Protein AF-L7VIZ3-F1 (afdb_monomer)

pLDDT: mean 78.79, std 15.64, range [33.47, 96.12]

Nearest PDB structures (foldseek):
  7prr-assembly1_B  TM=4.533E-01  e=1.073E-01  Pseudomonas aeruginosa PAO1
  5wbf-assembly3_C  TM=3.667E-01  e=6.702E-02  Helicobacter pylori 26695
  6d8v-assembly1_A  TM=4.215E-01  e=2.919E-01  Sinorhizobium meliloti 1021
  6fu4-assembly2_B  TM=4.850E-01  e=1.005E+00  Pseudomonas aeruginosa PAO1
  3b33-assembly1_A-2  TM=4.569E-01  e=1.271E+00  Vibrio parahaemolyticus RIMD 2210633

Radius of gyration: 35.7 Å; Cα contacts (8 Å, |Δi|>4): 243; chains: 1; bounding box: 99×31×96 Å

Organism: Thermoclostridium stercorarium (strain ATCC 35414 / DSM 8532 / NCIMB 11754) (NCBI:txid1121335)

Mean predicted aligned error: 11.8 Å

Structure (mmCIF, N/CA/C/O backbone):
data_AF-L7VIZ3-F1
#
_entry.id   AF-L7VIZ3-F1
#
loop_
_atom_site.group_PDB
_atom_site.id
_atom_site.type_symbol
_atom_site.label_atom_id
_atom_site.label_alt_id
_atom_site.label_comp_id
_atom_site.label_asym_id
_atom_site.label_entity_id
_atom_site.label_seq_id
_atom_site.pdbx_PDB_ins_code
_atom_site.Cartn_x
_atom_site.Cartn_y
_atom_site.Cartn_z
_atom_site.occupancy
_atom_site.B_iso_or_equiv
_atom_site.auth_seq_id
_atom_site.auth_comp_id
_atom_site.auth_asym_id
_atom_site.auth_atom_id
_atom_site.pdbx_PDB_model_num
ATOM 1 N N . MET A 1 1 ? -74.969 -7.188 67.842 1.00 45.16 1 MET A N 1
ATOM 2 C CA . MET A 1 1 ? -74.403 -7.573 66.525 1.00 45.16 1 MET A CA 1
ATOM 3 C C . MET A 1 1 ? -73.547 -6.487 65.836 1.00 45.16 1 MET A C 1
ATOM 5 O O . MET A 1 1 ? -72.989 -6.754 64.782 1.00 45.16 1 MET A O 1
ATOM 9 N N . TYR A 1 2 ? -73.381 -5.283 66.411 1.00 44.44 2 TYR A N 1
ATOM 10 C CA . TYR A 1 2 ? -72.721 -4.146 65.734 1.00 44.44 2 TYR A CA 1
ATOM 11 C C . TYR A 1 2 ? -71.203 -4.000 66.010 1.00 44.44 2 TYR A C 1
ATOM 13 O O . TYR A 1 2 ? -70.526 -3.222 65.346 1.00 44.44 2 TYR A O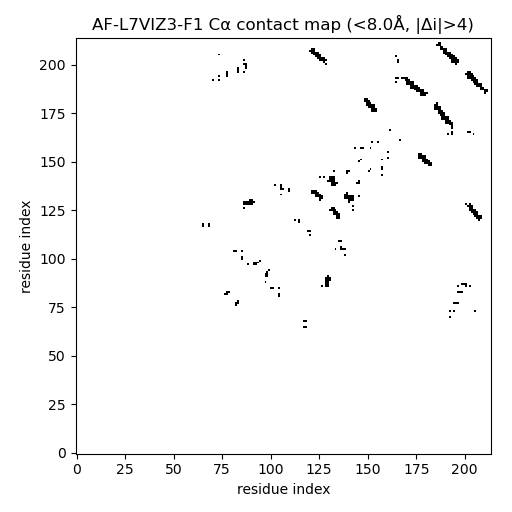 1
ATOM 21 N N . ASN A 1 3 ? -70.643 -4.751 66.970 1.00 46.56 3 ASN A N 1
ATOM 22 C CA . ASN A 1 3 ? -69.285 -4.507 67.489 1.00 46.56 3 ASN A CA 1
ATOM 23 C C . ASN A 1 3 ? -68.168 -5.377 66.876 1.00 46.56 3 ASN A C 1
ATOM 25 O O . ASN A 1 3 ? -67.006 -4.978 66.903 1.00 46.56 3 ASN A O 1
ATOM 29 N N . GLU A 1 4 ? -68.481 -6.524 66.266 1.00 49.22 4 GLU A N 1
ATOM 30 C CA . GLU A 1 4 ? -67.448 -7.391 65.667 1.00 49.22 4 GLU A CA 1
ATOM 31 C C . GLU A 1 4 ? -66.953 -6.890 64.305 1.00 49.22 4 GLU A C 1
ATOM 33 O O . GLU A 1 4 ? -65.752 -6.927 64.028 1.00 49.22 4 GLU A O 1
ATOM 38 N N . LYS A 1 5 ? -67.841 -6.309 63.483 1.00 46.62 5 LYS A N 1
ATOM 39 C CA . LYS A 1 5 ? -67.464 -5.764 62.165 1.00 46.62 5 LYS A CA 1
ATOM 40 C C . LYS A 1 5 ? -66.446 -4.614 62.262 1.00 46.62 5 LYS A C 1
ATOM 42 O O . LYS A 1 5 ? -65.604 -4.474 61.379 1.00 46.62 5 LYS A O 1
ATOM 47 N N . LYS A 1 6 ? -66.465 -3.825 63.347 1.00 49.66 6 LYS A N 1
ATOM 48 C CA . LYS A 1 6 ? -65.512 -2.720 63.584 1.00 49.66 6 LYS A CA 1
ATOM 49 C C . LYS A 1 6 ? -64.114 -3.211 63.994 1.00 49.66 6 LYS A C 1
ATOM 51 O O . LYS A 1 6 ? -63.120 -2.633 63.555 1.00 49.66 6 LYS A O 1
ATOM 56 N N . LYS A 1 7 ? -64.021 -4.295 64.778 1.00 48.31 7 LYS A N 1
ATOM 57 C CA . LYS A 1 7 ? -62.742 -4.887 65.223 1.00 48.31 7 LYS A CA 1
ATOM 58 C C . LYS A 1 7 ? -61.944 -5.505 64.069 1.00 48.31 7 LYS A C 1
ATOM 60 O O . LYS A 1 7 ? -60.734 -5.290 64.005 1.00 48.31 7 LYS A O 1
ATOM 65 N N . GLY A 1 8 ? -62.610 -6.192 63.135 1.00 52.28 8 GLY A N 1
ATOM 66 C CA . GLY A 1 8 ? -61.976 -6.767 61.936 1.00 52.28 8 GLY A CA 1
ATOM 67 C C . GLY A 1 8 ? -61.468 -5.720 60.932 1.00 52.28 8 GLY A C 1
ATOM 68 O O . GLY A 1 8 ? -60.468 -5.932 60.250 1.00 52.28 8 GLY A O 1
ATOM 69 N N . PHE A 1 9 ? -62.119 -4.554 60.860 1.00 52.81 9 PHE A N 1
ATOM 70 C CA . PHE A 1 9 ? -61.695 -3.458 59.981 1.00 52.81 9 PHE A CA 1
ATOM 71 C C . PHE A 1 9 ? -60.479 -2.697 60.543 1.00 52.81 9 PHE A C 1
ATOM 73 O O . PHE A 1 9 ? -59.567 -2.339 59.799 1.00 52.81 9 PHE A O 1
ATOM 80 N N . LEU A 1 10 ? -60.425 -2.499 61.867 1.00 56.97 10 LEU A N 1
ATOM 81 C CA . LEU A 1 10 ? -59.286 -1.873 62.554 1.00 56.97 10 LEU A CA 1
ATOM 82 C C . LEU A 1 10 ? -58.021 -2.744 62.504 1.00 56.97 10 LEU A C 1
ATOM 84 O O . LEU A 1 10 ? -56.942 -2.224 62.232 1.00 56.97 10 LEU A O 1
ATOM 88 N N . THR A 1 11 ? -58.146 -4.063 62.683 1.00 61.81 11 THR A N 1
ATOM 89 C CA . THR A 1 11 ? -57.015 -5.007 62.558 1.00 61.81 11 THR A CA 1
ATOM 90 C C . THR A 1 11 ? -56.479 -5.085 61.129 1.00 61.81 11 THR A C 1
ATOM 92 O O . THR A 1 11 ? -55.264 -5.029 60.945 1.00 61.81 11 THR A O 1
ATOM 95 N N . LYS A 1 12 ? -57.349 -5.090 60.106 1.00 68.75 12 LYS A N 1
ATOM 96 C CA . LYS A 1 12 ? -56.923 -4.976 58.696 1.00 68.75 12 LYS A CA 1
ATOM 97 C C . LYS A 1 12 ? -56.158 -3.680 58.414 1.00 68.75 12 LYS A C 1
ATOM 99 O O . LYS A 1 12 ? -55.156 -3.712 57.707 1.00 68.75 12 LYS A O 1
ATOM 104 N N . LYS A 1 13 ? -56.595 -2.552 58.984 1.00 74.06 13 LYS A N 1
ATOM 105 C CA . LYS A 1 13 ? -55.958 -1.238 58.789 1.00 74.06 13 LYS A CA 1
ATOM 106 C C . LYS A 1 13 ? -54.578 -1.151 59.453 1.00 74.06 13 LYS A C 1
ATOM 108 O O . LYS A 1 13 ? -53.660 -0.578 58.872 1.00 74.06 13 LYS A O 1
ATOM 113 N N . VAL A 1 14 ? -54.416 -1.738 60.642 1.00 76.94 14 VAL A N 1
ATOM 114 C CA . VAL A 1 14 ? -53.116 -1.817 61.335 1.00 76.94 14 VAL A CA 1
ATOM 115 C C . VAL A 1 14 ? -52.163 -2.765 60.602 1.00 76.94 14 VAL A C 1
ATOM 117 O O . VAL A 1 14 ? -51.020 -2.389 60.359 1.00 76.94 14 VAL A O 1
ATOM 120 N N . PHE A 1 15 ? -52.638 -3.935 60.162 1.00 79.88 15 PHE A N 1
ATOM 121 C CA . PHE A 1 15 ? -51.845 -4.875 59.361 1.00 79.88 15 PHE A CA 1
ATOM 122 C C . PHE A 1 15 ? -51.345 -4.243 58.053 1.00 79.88 15 PHE A C 1
ATOM 124 O O . PHE A 1 15 ? -50.155 -4.306 57.758 1.00 79.88 15 PHE A O 1
ATOM 131 N N . PHE A 1 16 ? -52.218 -3.548 57.314 1.00 82.44 16 PHE A N 1
ATOM 132 C CA . PHE A 1 16 ? -51.824 -2.830 56.097 1.00 82.44 16 PHE A CA 1
ATOM 133 C C . PHE A 1 16 ? -50.786 -1.733 56.358 1.00 82.44 16 PHE A C 1
ATOM 135 O O . PHE A 1 16 ? -49.912 -1.515 55.526 1.00 82.44 16 PHE A O 1
ATOM 142 N N . ARG A 1 17 ? -50.849 -1.055 57.512 1.00 82.44 17 ARG A N 1
ATOM 143 C CA . ARG A 1 17 ? -49.873 -0.022 57.887 1.00 82.44 17 ARG A C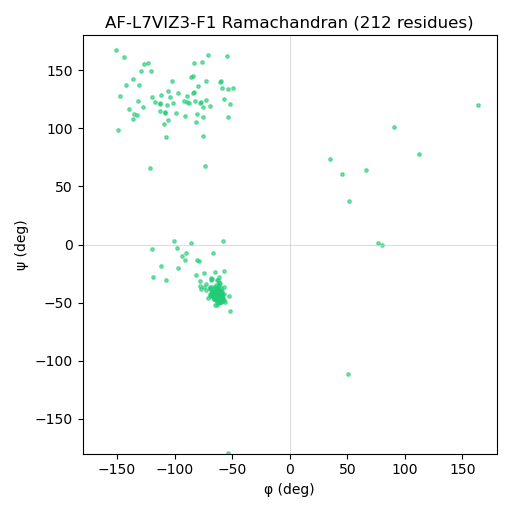A 1
ATOM 144 C C . ARG A 1 17 ? -48.482 -0.610 58.144 1.00 82.44 17 ARG A C 1
ATOM 146 O O . ARG A 1 17 ? -47.502 -0.032 57.684 1.00 82.44 17 ARG A O 1
ATOM 153 N N . PHE A 1 18 ? -48.400 -1.753 58.828 1.00 83.19 18 PHE A N 1
ATOM 154 C CA . PHE A 1 18 ? -47.131 -2.461 59.043 1.00 83.19 18 PHE A CA 1
ATOM 155 C C . PHE A 1 18 ? -46.582 -3.069 57.747 1.00 83.19 18 PHE A C 1
ATOM 157 O O . PHE A 1 18 ? -45.396 -2.922 57.459 1.00 83.19 18 PHE A O 1
ATOM 164 N N . LEU A 1 19 ? -47.444 -3.677 56.925 1.00 86.50 19 LEU A N 1
ATOM 165 C CA . LEU A 1 19 ? -47.066 -4.208 55.613 1.00 86.50 19 LEU A CA 1
ATOM 166 C C . LEU A 1 19 ? -46.494 -3.104 54.711 1.00 86.50 19 LEU A C 1
ATOM 168 O O . LEU A 1 19 ? -45.460 -3.291 54.080 1.00 86.50 19 LEU A O 1
ATOM 172 N N . PHE A 1 20 ? -47.130 -1.930 54.698 1.00 86.62 20 PHE A N 1
ATOM 173 C CA . PHE A 1 20 ? -46.686 -0.780 53.912 1.00 86.62 20 PHE A CA 1
ATOM 174 C C . PHE A 1 20 ? -45.293 -0.284 54.324 1.00 86.62 20 PHE A C 1
ATOM 176 O O . PHE A 1 20 ? -44.464 -0.003 53.463 1.00 86.62 20 PHE A O 1
ATOM 183 N N . GLN A 1 21 ? -45.000 -0.232 55.627 1.00 88.19 21 GLN A N 1
ATOM 184 C CA . GLN A 1 21 ? -43.664 0.122 56.121 1.00 88.19 21 GLN A CA 1
ATOM 185 C C . GLN A 1 21 ? -42.605 -0.900 55.692 1.00 88.19 21 GLN A C 1
ATOM 187 O O . GLN A 1 21 ? -41.516 -0.509 55.278 1.00 88.19 21 GLN A O 1
ATOM 192 N N . PHE A 1 22 ? -42.941 -2.191 55.729 1.00 88.06 22 PHE A N 1
ATOM 193 C CA . PHE A 1 22 ? -42.054 -3.262 55.274 1.00 88.06 22 PHE A CA 1
ATOM 194 C C . PHE A 1 22 ? -41.765 -3.171 53.770 1.00 88.06 22 PHE A C 1
ATOM 196 O O . PHE A 1 22 ? -40.617 -3.291 53.350 1.00 88.06 22 PHE A O 1
ATOM 203 N N . VAL A 1 23 ? -42.793 -2.895 52.962 1.00 89.69 23 VAL A N 1
ATOM 204 C CA . VAL A 1 23 ? -42.657 -2.702 51.511 1.00 89.69 23 VAL A CA 1
ATOM 205 C C . VAL A 1 23 ? -41.789 -1.484 51.198 1.00 89.69 23 VAL A C 1
ATOM 207 O O . VAL A 1 23 ? -40.900 -1.583 50.359 1.00 89.69 23 VAL A O 1
ATOM 210 N N . ILE A 1 24 ? -41.977 -0.357 51.893 1.00 89.00 24 ILE A N 1
ATOM 211 C CA . ILE A 1 24 ? -41.128 0.835 51.715 1.00 89.00 24 ILE A CA 1
ATOM 212 C C . ILE A 1 24 ? -39.669 0.528 52.052 1.00 89.00 24 ILE A C 1
ATOM 214 O O . ILE A 1 24 ? -38.771 0.904 51.297 1.00 89.00 24 ILE A O 1
ATOM 218 N N . PHE A 1 25 ? -39.430 -0.172 53.163 1.00 90.44 25 PHE A N 1
ATOM 219 C CA . PHE A 1 25 ? -38.080 -0.542 53.577 1.00 90.44 25 PHE A CA 1
ATOM 220 C C . PHE A 1 25 ? -37.393 -1.447 52.542 1.00 90.44 25 PHE A C 1
ATOM 222 O O . PHE A 1 25 ? -36.193 -1.327 52.316 1.00 90.44 25 PHE A O 1
ATOM 229 N N . LEU A 1 26 ? -38.166 -2.300 51.864 1.00 90.00 26 LEU A N 1
ATOM 230 C CA . LEU A 1 26 ? -37.680 -3.208 50.824 1.00 90.00 26 LEU A CA 1
ATOM 231 C C . LEU A 1 26 ? -37.525 -2.529 49.449 1.00 90.00 26 LEU A C 1
ATOM 233 O O . LEU A 1 26 ? -36.680 -2.939 48.659 1.00 90.00 26 LEU A O 1
ATOM 237 N N . LEU A 1 27 ? -38.280 -1.463 49.167 1.00 92.00 27 LEU A N 1
ATOM 238 C CA . LEU A 1 27 ? -38.176 -0.697 47.918 1.00 92.00 27 LEU A CA 1
ATOM 239 C C . LEU A 1 27 ? -36.911 0.163 47.844 1.00 92.00 27 LEU A C 1
ATOM 241 O O . LEU A 1 27 ? -36.354 0.320 46.760 1.00 92.00 27 LEU A O 1
ATOM 245 N N . LEU A 1 28 ? -36.435 0.698 48.971 1.00 90.62 28 LEU A N 1
ATOM 246 C CA . LEU A 1 28 ? -35.207 1.499 49.017 1.00 90.62 28 LEU A CA 1
ATOM 247 C C . LEU A 1 28 ? -33.998 0.797 48.368 1.00 90.62 28 LEU A C 1
ATOM 249 O O . LEU A 1 28 ? -33.446 1.353 47.415 1.00 90.62 28 LEU A O 1
ATOM 253 N N . PRO A 1 29 ? -33.591 -0.414 48.796 1.00 93.25 29 PRO A N 1
ATOM 254 C CA . PRO A 1 29 ? -32.454 -1.106 48.190 1.00 93.25 29 PRO A CA 1
ATOM 255 C C . PRO A 1 29 ? -32.688 -1.459 46.716 1.00 93.25 29 PRO A C 1
ATOM 257 O O . PRO A 1 29 ? -31.740 -1.435 45.936 1.00 93.25 29 PRO A O 1
ATOM 260 N N . VAL A 1 30 ? -33.936 -1.712 46.302 1.00 93.81 30 VAL A N 1
ATOM 261 C CA . VAL A 1 30 ? -34.279 -1.964 44.891 1.00 93.81 30 VAL A CA 1
ATOM 262 C C . VAL A 1 30 ? -34.054 -0.716 44.039 1.00 93.81 30 VAL A C 1
ATOM 264 O O . VAL A 1 30 ? -33.452 -0.805 42.972 1.00 93.81 30 VAL A O 1
ATOM 267 N N . ILE A 1 31 ? -34.481 0.458 44.514 1.00 94.25 31 ILE A N 1
ATOM 268 C CA . ILE A 1 31 ? -34.268 1.732 43.812 1.00 94.25 31 ILE A CA 1
ATOM 269 C C . ILE A 1 31 ? -32.769 2.038 43.708 1.00 94.25 31 ILE A C 1
ATOM 271 O O . ILE A 1 31 ? -32.303 2.460 42.648 1.00 94.25 31 ILE A O 1
ATOM 275 N N . PHE A 1 32 ? -32.001 1.795 44.773 1.00 94.62 32 PHE A N 1
ATOM 276 C CA . PHE A 1 32 ? -30.545 1.955 44.749 1.00 94.62 32 PHE A CA 1
ATOM 277 C C . PHE A 1 32 ? -29.876 1.007 43.748 1.00 94.62 32 PHE A C 1
ATOM 279 O O . PHE A 1 32 ? -29.086 1.461 42.921 1.00 94.62 32 PHE A O 1
ATOM 286 N N . ALA A 1 33 ? -30.224 -0.282 43.775 1.00 94.69 33 ALA A N 1
ATOM 287 C CA . ALA A 1 33 ? -29.692 -1.272 42.843 1.00 94.69 33 ALA A CA 1
ATOM 288 C C . ALA A 1 33 ? -30.043 -0.935 41.387 1.00 94.69 33 ALA A C 1
ATOM 290 O O . ALA A 1 33 ? -29.194 -1.061 40.507 1.00 94.69 33 ALA A O 1
ATOM 291 N N . LEU A 1 34 ? -31.262 -0.449 41.136 1.00 95.25 34 LEU A N 1
ATOM 292 C CA . LEU A 1 34 ? -31.695 -0.036 39.806 1.00 95.25 34 LEU A CA 1
ATOM 293 C C . LEU A 1 34 ? -30.890 1.166 39.295 1.00 95.25 34 LEU A C 1
ATOM 295 O O . LEU A 1 34 ? -30.417 1.141 38.163 1.00 95.25 34 LEU A O 1
ATOM 299 N N . ASN A 1 35 ? -30.692 2.196 40.122 1.00 96.12 35 ASN A N 1
ATOM 300 C CA . ASN A 1 35 ? -29.880 3.359 39.744 1.00 96.12 35 ASN A CA 1
ATOM 301 C C . ASN A 1 35 ? -28.422 2.978 39.480 1.00 96.12 35 ASN A C 1
ATOM 303 O O . ASN A 1 35 ? -27.833 3.438 38.499 1.00 96.12 35 ASN A O 1
ATOM 307 N N . LEU A 1 36 ? -27.857 2.115 40.328 1.00 95.75 36 LEU A N 1
ATOM 308 C CA . LEU A 1 36 ? -26.511 1.587 40.137 1.00 95.75 36 LEU A CA 1
ATOM 309 C C . LEU A 1 36 ? -26.418 0.844 38.801 1.00 95.75 36 LEU A C 1
ATOM 311 O O . LEU A 1 36 ? -25.543 1.148 37.999 1.00 95.75 36 LEU A O 1
ATOM 315 N N . PHE A 1 37 ? -27.362 -0.060 38.527 1.00 95.81 37 PHE A N 1
ATOM 316 C CA . PHE A 1 37 ? -27.405 -0.826 37.286 1.00 95.81 37 PHE A CA 1
ATOM 317 C C . PHE A 1 37 ? -27.499 0.075 36.050 1.0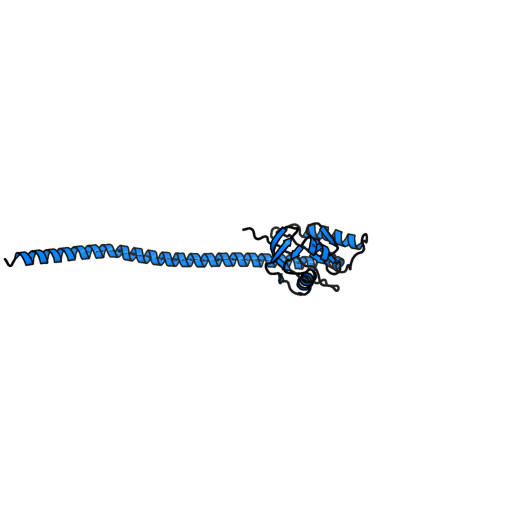0 95.81 37 PHE A C 1
ATOM 319 O O . PHE A 1 37 ? -26.723 -0.101 35.114 1.00 95.81 37 PHE A O 1
ATOM 326 N N . LEU A 1 38 ? -28.396 1.067 36.053 1.00 95.50 38 LEU A N 1
ATOM 327 C CA . LEU A 1 38 ? -28.548 2.009 34.938 1.00 95.50 38 LEU A CA 1
ATOM 328 C C . LEU A 1 38 ? -27.268 2.821 34.700 1.00 95.50 38 LEU A C 1
ATOM 330 O O . LEU A 1 38 ? -26.831 2.968 33.559 1.00 95.50 38 LEU A O 1
ATOM 334 N N . THR A 1 39 ? -26.634 3.292 35.775 1.00 95.44 39 THR A N 1
ATOM 335 C CA . THR A 1 39 ? -25.382 4.059 35.700 1.00 95.44 39 THR A CA 1
ATOM 336 C C . THR A 1 39 ? -24.241 3.188 35.178 1.00 95.44 39 THR A C 1
ATOM 338 O O . THR A 1 39 ? -23.525 3.585 34.260 1.00 95.44 39 THR A O 1
ATOM 341 N N . SER A 1 40 ? -24.096 1.971 35.705 1.00 95.19 40 SER A N 1
ATOM 342 C CA . SER A 1 40 ? -23.103 1.002 35.238 1.00 95.19 40 SER A CA 1
ATOM 343 C C . SER A 1 40 ? -23.322 0.623 33.775 1.00 95.19 40 SER A C 1
ATOM 345 O O . SER A 1 40 ? -22.356 0.570 33.020 1.00 95.19 40 SER A O 1
ATOM 347 N N . ALA A 1 41 ? -24.569 0.416 33.346 1.00 95.00 41 ALA A N 1
ATOM 348 C CA . ALA A 1 41 ? -24.893 0.119 31.953 1.00 95.00 41 ALA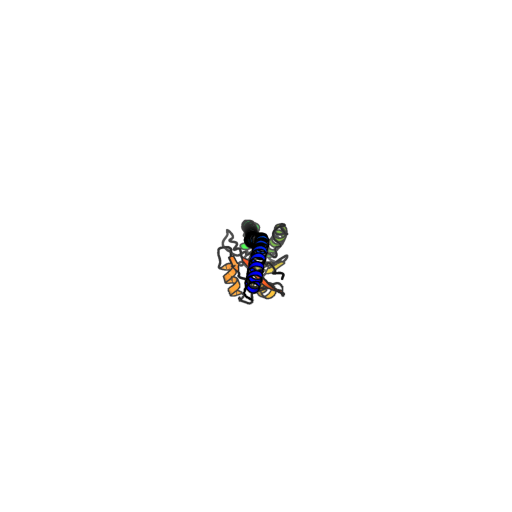 A CA 1
ATOM 349 C C . ALA A 1 41 ? -24.524 1.285 31.021 1.00 95.00 41 ALA A C 1
ATOM 351 O O . ALA A 1 41 ? -23.967 1.068 29.944 1.00 95.00 41 ALA A O 1
ATOM 352 N N . GLN A 1 42 ? -24.780 2.526 31.444 1.00 95.94 42 GLN A N 1
ATOM 353 C CA . GLN A 1 42 ? -24.411 3.715 30.678 1.00 95.94 42 GLN A CA 1
ATOM 354 C C . GLN A 1 42 ? -22.888 3.884 30.575 1.00 95.94 42 GLN A C 1
ATOM 356 O O . GLN A 1 42 ? -22.378 4.141 29.484 1.00 95.94 42 GLN A O 1
ATOM 361 N N . LEU A 1 43 ? -22.158 3.688 31.677 1.00 95.19 43 LEU A N 1
ATOM 362 C CA . LEU A 1 43 ? -20.693 3.737 31.690 1.00 95.19 43 LEU A CA 1
ATOM 363 C C . LEU A 1 43 ? -20.075 2.624 30.836 1.00 95.19 43 LEU A C 1
ATOM 365 O O . LEU A 1 43 ? -19.160 2.888 30.060 1.00 95.19 43 LEU A O 1
ATOM 369 N N . ALA A 1 44 ? -20.601 1.400 30.925 1.00 94.75 44 ALA A N 1
ATOM 370 C CA . ALA A 1 44 ? -20.148 0.278 30.107 1.00 94.75 44 ALA A CA 1
ATOM 371 C C . ALA A 1 44 ? -20.367 0.548 28.611 1.00 94.75 44 ALA A C 1
ATOM 373 O O . ALA A 1 44 ? -19.470 0.316 27.801 1.00 94.75 44 ALA A O 1
ATOM 374 N N . LYS A 1 45 ? -21.531 1.104 28.243 1.00 94.94 45 LYS A N 1
ATOM 375 C CA . LYS A 1 45 ? -21.814 1.515 26.863 1.00 94.94 45 LYS A CA 1
ATOM 376 C C . LYS A 1 45 ? -20.813 2.563 26.376 1.00 94.94 45 LYS A C 1
ATOM 378 O O . LYS A 1 45 ? -20.273 2.410 25.285 1.00 94.94 45 LYS A O 1
ATOM 383 N N . GLN A 1 46 ? -20.560 3.599 27.175 1.00 95.69 46 GLN A N 1
ATOM 384 C CA . GLN A 1 46 ? -19.611 4.650 26.812 1.00 95.69 46 GLN A CA 1
ATOM 385 C C . GLN A 1 46 ? -18.195 4.088 26.644 1.00 95.69 46 GLN A C 1
ATOM 387 O O . GLN A 1 46 ? -17.555 4.338 25.631 1.00 95.69 46 GLN A O 1
ATOM 392 N N . SER A 1 47 ? -17.750 3.243 27.576 1.00 94.69 47 SER A N 1
ATOM 393 C CA . SER A 1 47 ? -16.438 2.596 27.511 1.00 94.69 47 SER A CA 1
ATOM 394 C C . SER A 1 47 ? -16.278 1.710 26.271 1.00 94.69 47 SER A C 1
ATOM 396 O O . SER A 1 47 ? -15.221 1.727 25.645 1.00 94.69 47 SER A O 1
ATOM 398 N N . CYS A 1 48 ? -17.325 0.984 25.868 1.00 93.81 48 CYS A N 1
ATOM 399 C CA . CYS A 1 48 ? -17.310 0.183 24.644 1.00 93.81 48 CYS A CA 1
ATOM 400 C C . CYS A 1 48 ? -17.172 1.057 23.385 1.00 93.81 48 CYS A C 1
ATOM 402 O O . CYS A 1 48 ? -16.386 0.733 22.490 1.00 93.81 48 CYS A O 1
ATOM 404 N N . ILE A 1 49 ? -17.884 2.188 23.335 1.00 94.62 49 ILE A N 1
ATOM 405 C CA . ILE A 1 49 ? -17.775 3.163 22.240 1.00 94.62 49 ILE A CA 1
ATOM 406 C C . ILE A 1 49 ? -16.361 3.751 22.192 1.00 94.62 49 ILE A C 1
ATOM 408 O O . ILE A 1 49 ? -15.731 3.735 21.136 1.00 94.62 49 ILE A O 1
ATOM 412 N N . ASP A 1 50 ? -15.842 4.213 23.328 1.00 96.00 50 ASP A N 1
ATOM 413 C CA . ASP A 1 50 ? -14.518 4.832 23.411 1.00 96.00 50 ASP A CA 1
ATOM 414 C C . ASP A 1 50 ? -13.415 3.838 23.027 1.00 96.00 50 ASP A C 1
ATOM 416 O O . ASP A 1 50 ? -12.531 4.171 22.239 1.00 96.00 50 ASP A O 1
ATOM 420 N N . SER A 1 51 ? -13.507 2.592 23.502 1.00 94.25 51 SER A N 1
ATOM 421 C CA . SER A 1 51 ? -12.583 1.520 23.123 1.00 94.25 51 SER A CA 1
ATOM 422 C C . SER A 1 51 ? -12.624 1.249 21.620 1.00 94.25 51 SER A C 1
ATOM 424 O O . SER A 1 51 ? -11.573 1.147 20.995 1.00 94.25 51 SER A O 1
ATOM 426 N N . SER A 1 52 ? -13.818 1.180 21.024 1.00 94.56 52 SER A N 1
ATOM 427 C CA . SER A 1 52 ? -13.969 0.957 19.580 1.00 94.56 52 SER A CA 1
ATOM 428 C C . SER A 1 52 ? -13.355 2.103 18.771 1.00 94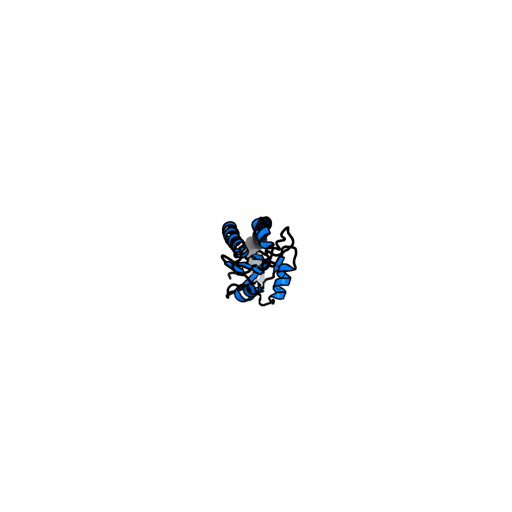.56 52 SER A C 1
ATOM 430 O O . SER A 1 52 ? -12.672 1.869 17.776 1.00 94.56 52 SER A O 1
ATOM 432 N N . LEU A 1 53 ? -13.538 3.350 19.219 1.00 95.88 53 LEU A N 1
ATOM 433 C CA . LEU A 1 53 ? -12.928 4.523 18.591 1.00 95.88 53 LEU A CA 1
ATOM 434 C C . LEU A 1 53 ? -11.401 4.520 18.709 1.00 95.88 53 LEU A C 1
ATOM 436 O O . LEU A 1 53 ? -10.723 4.884 17.749 1.00 95.88 53 LEU A O 1
ATOM 440 N N . ILE A 1 54 ? -10.855 4.117 19.858 1.00 95.75 54 ILE A N 1
ATOM 441 C CA . ILE A 1 54 ? -9.405 3.986 20.055 1.00 95.75 54 ILE A CA 1
ATOM 442 C C . ILE A 1 54 ? -8.842 2.921 19.111 1.00 95.75 54 ILE A C 1
ATOM 444 O O . ILE A 1 54 ? -7.862 3.193 18.421 1.00 95.75 54 ILE A O 1
ATOM 448 N N . SER A 1 55 ? -9.486 1.756 19.015 1.00 93.56 55 SER A N 1
ATOM 449 C CA . SER A 1 55 ? -9.076 0.693 18.093 1.00 93.56 55 SER A CA 1
ATOM 450 C C . SER A 1 55 ? -9.108 1.149 16.632 1.00 93.56 55 SER A C 1
ATOM 452 O O . SER A 1 55 ? -8.143 0.930 15.909 1.00 93.56 55 SER A O 1
ATOM 454 N N . LEU A 1 56 ? -10.166 1.843 16.198 1.00 94.56 56 LEU A N 1
ATOM 455 C CA . LEU A 1 56 ? -10.251 2.370 14.830 1.00 94.56 56 LEU A CA 1
ATOM 456 C C . LEU A 1 56 ? -9.159 3.402 14.528 1.00 94.56 56 LEU A C 1
ATOM 458 O O . LEU A 1 56 ? -8.592 3.392 13.438 1.00 94.56 56 LEU A O 1
ATOM 462 N N . ARG A 1 57 ? -8.843 4.282 15.486 1.00 95.12 57 ARG A N 1
ATOM 463 C CA . ARG A 1 57 ? -7.734 5.237 15.336 1.00 95.12 57 ARG A CA 1
ATOM 464 C C . ARG A 1 57 ? -6.398 4.522 15.226 1.00 95.12 57 ARG A C 1
ATOM 466 O O . ARG A 1 57 ? -5.620 4.881 14.359 1.00 95.12 57 ARG A O 1
ATOM 473 N N . HIS A 1 58 ? -6.170 3.495 16.040 1.00 94.00 58 HIS A N 1
ATOM 474 C CA . HIS A 1 58 ? -4.951 2.697 15.969 1.00 94.00 58 HIS A CA 1
ATOM 475 C C . HIS A 1 58 ? -4.778 2.048 14.592 1.00 94.00 58 HIS A C 1
ATOM 477 O O . HIS A 1 58 ? -3.729 2.200 13.981 1.00 94.00 58 HIS A O 1
ATOM 483 N N . VAL A 1 59 ? -5.827 1.403 14.065 1.00 91.12 59 VAL A N 1
ATOM 484 C CA . VAL A 1 59 ? -5.796 0.783 12.726 1.00 91.12 59 VAL A CA 1
ATOM 485 C C . VAL A 1 59 ? -5.532 1.820 11.632 1.00 91.12 59 VAL A C 1
ATOM 487 O O . VAL A 1 59 ? -4.747 1.567 10.721 1.00 91.12 59 VAL A O 1
ATOM 490 N N . ARG A 1 60 ? -6.158 3.001 11.719 1.00 92.69 60 ARG A N 1
ATOM 491 C CA . ARG A 1 60 ? -5.887 4.111 10.797 1.00 92.69 60 ARG A CA 1
ATOM 492 C C . ARG A 1 60 ? -4.428 4.556 10.881 1.00 92.69 60 ARG A C 1
ATOM 494 O O . ARG A 1 60 ? -3.782 4.673 9.851 1.00 92.69 60 ARG A O 1
ATOM 501 N N . ASP A 1 61 ? -3.916 4.790 12.083 1.00 93.88 61 ASP A N 1
ATOM 502 C CA . ASP A 1 61 ? -2.558 5.294 12.280 1.00 93.88 61 ASP A CA 1
ATOM 503 C C . ASP A 1 61 ? -1.513 4.261 11.806 1.00 93.88 61 ASP A C 1
ATOM 505 O O . ASP A 1 61 ? -0.506 4.627 11.204 1.00 93.88 61 ASP A O 1
ATOM 509 N N . GLU A 1 62 ? -1.762 2.961 12.001 1.00 88.69 62 GLU A N 1
ATOM 510 C CA . GLU A 1 62 ? -0.949 1.882 11.420 1.00 88.69 62 GLU A CA 1
ATOM 511 C C . GLU A 1 62 ? -0.982 1.887 9.888 1.00 88.69 62 GLU A C 1
ATOM 513 O O . GLU A 1 62 ? 0.063 1.745 9.252 1.00 88.69 62 GLU A O 1
ATOM 518 N N . PHE A 1 63 ? -2.159 2.077 9.287 1.00 86.56 63 PHE A N 1
ATOM 519 C CA . PHE A 1 63 ? -2.308 2.164 7.836 1.00 86.56 63 PHE A CA 1
ATOM 520 C C . PHE A 1 63 ? -1.604 3.400 7.255 1.00 86.56 63 PHE A C 1
ATOM 522 O O . PHE A 1 63 ? -0.879 3.280 6.269 1.00 86.56 63 PHE A O 1
ATOM 529 N N . ASP A 1 64 ? -1.732 4.560 7.898 1.00 89.56 64 ASP A N 1
ATOM 530 C CA . ASP A 1 64 ? -1.039 5.790 7.501 1.00 89.56 64 ASP A CA 1
ATOM 531 C C . ASP A 1 64 ? 0.486 5.621 7.603 1.00 89.56 64 ASP A C 1
ATOM 533 O O . ASP A 1 64 ? 1.228 5.999 6.695 1.00 89.56 64 ASP A O 1
ATOM 537 N N . ASN A 1 65 ? 0.973 4.998 8.681 1.00 87.38 65 ASN A N 1
ATOM 538 C CA . ASN A 1 65 ? 2.393 4.677 8.838 1.00 87.38 65 ASN A CA 1
ATOM 539 C C . ASN A 1 65 ? 2.886 3.705 7.761 1.00 87.38 65 ASN A C 1
ATOM 541 O O . ASN A 1 65 ? 3.993 3.876 7.248 1.00 87.38 65 ASN A O 1
ATOM 545 N N . TYR A 1 66 ? 2.065 2.720 7.392 1.00 83.62 66 TYR A N 1
ATOM 546 C CA . TYR A 1 66 ? 2.368 1.802 6.301 1.00 83.62 66 TYR A CA 1
ATOM 547 C C . TYR A 1 66 ? 2.514 2.556 4.975 1.00 83.62 66 TYR A C 1
ATOM 549 O O . TYR A 1 66 ? 3.553 2.425 4.333 1.00 83.62 66 TYR A O 1
ATOM 557 N N . ILE A 1 67 ? 1.553 3.415 4.606 1.00 85.31 67 ILE A N 1
ATOM 558 C CA . ILE A 1 67 ? 1.629 4.243 3.385 1.00 85.31 67 ILE A CA 1
ATOM 559 C C . ILE A 1 67 ? 2.878 5.125 3.391 1.00 85.31 67 ILE A C 1
ATOM 561 O O . ILE A 1 67 ? 3.615 5.153 2.407 1.00 85.31 67 ILE A O 1
ATOM 565 N N . ASN A 1 68 ? 3.163 5.792 4.510 1.00 86.69 68 ASN A N 1
ATOM 566 C CA . ASN A 1 68 ? 4.352 6.632 4.640 1.00 86.69 68 ASN A CA 1
ATOM 567 C C . ASN A 1 68 ? 5.649 5.835 4.426 1.00 86.69 68 ASN A C 1
ATOM 569 O O . ASN A 1 68 ? 6.592 6.346 3.819 1.00 86.69 68 ASN A O 1
ATOM 573 N N . ALA A 1 69 ? 5.708 4.582 4.888 1.00 82.38 69 ALA A N 1
ATOM 574 C CA . ALA A 1 69 ? 6.845 3.705 4.625 1.00 82.38 69 ALA A CA 1
ATOM 575 C C . ALA A 1 69 ? 6.967 3.365 3.128 1.00 82.38 69 ALA A C 1
ATOM 577 O O . ALA A 1 69 ? 8.076 3.392 2.589 1.00 82.38 69 ALA A O 1
ATOM 578 N N . LEU A 1 70 ? 5.847 3.113 2.437 1.00 80.44 70 LEU A N 1
ATOM 579 C CA . LEU A 1 70 ? 5.841 2.885 0.986 1.00 80.44 70 LEU A CA 1
ATOM 580 C C . LEU A 1 70 ? 6.360 4.107 0.221 1.00 80.44 70 LEU A C 1
ATOM 582 O O . LEU A 1 70 ? 7.204 3.967 -0.665 1.00 80.44 70 LEU A O 1
ATOM 586 N N . ASP A 1 71 ? 5.912 5.303 0.600 1.00 83.75 71 ASP A N 1
ATOM 587 C CA . ASP A 1 71 ? 6.349 6.561 -0.008 1.00 83.75 71 ASP A CA 1
ATOM 588 C C . ASP A 1 71 ? 7.839 6.814 0.192 1.00 83.75 71 ASP A C 1
ATOM 590 O O . ASP A 1 71 ? 8.532 7.238 -0.738 1.00 83.75 71 ASP A O 1
ATOM 594 N N . GLN A 1 72 ? 8.360 6.524 1.384 1.00 82.62 72 GLN A N 1
ATOM 595 C CA . GLN A 1 72 ? 9.790 6.637 1.661 1.00 82.62 72 GLN A CA 1
ATOM 596 C C . GLN A 1 72 ? 10.606 5.684 0.786 1.00 82.62 72 GLN A C 1
ATOM 598 O O . GLN A 1 72 ? 11.598 6.113 0.193 1.00 82.62 72 GLN A O 1
ATOM 603 N N . ILE A 1 73 ? 10.178 4.425 0.660 1.00 79.50 73 ILE A N 1
ATOM 604 C CA . ILE A 1 73 ? 10.845 3.427 -0.187 1.00 79.50 73 ILE A CA 1
ATOM 605 C C . ILE A 1 73 ? 10.813 3.864 -1.657 1.00 79.50 73 ILE A C 1
ATOM 607 O O . ILE A 1 73 ? 11.850 3.888 -2.322 1.00 79.50 73 ILE A O 1
ATOM 611 N N . ALA A 1 74 ? 9.645 4.262 -2.166 1.00 80.38 74 ALA A N 1
ATOM 612 C CA . ALA A 1 74 ? 9.494 4.690 -3.552 1.00 80.38 74 ALA A CA 1
ATOM 613 C C . ALA A 1 74 ? 10.305 5.961 -3.860 1.00 80.38 74 ALA A C 1
ATOM 615 O O . ALA A 1 74 ? 10.922 6.071 -4.922 1.00 80.38 74 ALA A O 1
ATOM 616 N N . THR A 1 75 ? 10.376 6.894 -2.907 1.00 82.31 75 THR A N 1
ATOM 617 C CA . THR A 1 75 ? 11.201 8.105 -3.013 1.00 82.31 75 THR A CA 1
ATOM 618 C C . THR A 1 75 ? 12.690 7.765 -3.034 1.00 82.31 75 THR A C 1
ATOM 620 O O . THR A 1 75 ? 13.418 8.269 -3.887 1.00 82.31 75 THR A O 1
ATOM 623 N N . GLN A 1 76 ? 13.160 6.881 -2.148 1.00 80.38 76 GLN A N 1
ATOM 624 C CA . GLN A 1 76 ? 14.553 6.414 -2.161 1.00 80.38 76 GLN A CA 1
ATOM 625 C C . GLN A 1 76 ? 14.906 5.756 -3.499 1.00 80.38 76 GLN A C 1
ATOM 627 O O . GLN A 1 76 ? 15.959 6.041 -4.069 1.00 80.38 76 GLN A O 1
ATOM 632 N N . LEU A 1 77 ? 13.995 4.939 -4.032 1.00 79.50 77 LEU A N 1
ATOM 633 C CA . LEU A 1 77 ? 14.158 4.283 -5.323 1.00 79.50 77 LEU A CA 1
ATOM 634 C C . LEU A 1 77 ? 14.228 5.294 -6.481 1.00 79.50 77 LEU A C 1
ATOM 636 O O . LEU A 1 77 ? 15.087 5.160 -7.351 1.00 79.50 77 LEU A O 1
ATOM 640 N N . MET A 1 78 ? 13.393 6.340 -6.474 1.00 79.06 78 MET A N 1
ATOM 641 C CA . MET A 1 78 ? 13.408 7.411 -7.484 1.00 79.06 78 MET A CA 1
ATOM 642 C C . MET A 1 78 ? 14.771 8.115 -7.584 1.00 79.06 78 MET A C 1
ATOM 644 O O . MET A 1 78 ? 15.211 8.468 -8.682 1.00 79.06 78 MET A O 1
ATOM 648 N N . PHE A 1 79 ? 15.456 8.301 -6.455 1.00 80.38 79 PHE A N 1
ATOM 649 C CA . PHE A 1 79 ? 16.772 8.941 -6.413 1.00 80.38 79 PHE A CA 1
ATOM 650 C C . PHE A 1 79 ? 17.942 7.978 -6.660 1.00 80.38 79 PHE A C 1
ATOM 652 O O . PHE A 1 79 ? 19.093 8.420 -6.678 1.00 80.38 79 PHE A O 1
ATOM 659 N N . GLU A 1 80 ? 17.689 6.690 -6.916 1.00 80.25 80 GLU A N 1
ATOM 660 C CA . GLU A 1 80 ? 18.744 5.725 -7.216 1.00 80.25 80 GLU A CA 1
ATOM 661 C C . GLU A 1 80 ? 19.368 6.015 -8.602 1.00 80.25 80 GLU A C 1
ATOM 663 O O . GLU A 1 80 ? 18.691 5.938 -9.636 1.00 80.25 80 GLU A O 1
ATOM 668 N N . PRO A 1 81 ? 20.680 6.305 -8.693 1.00 80.88 81 PRO A N 1
ATOM 669 C CA . PRO A 1 81 ? 21.318 6.651 -9.967 1.00 80.88 81 PRO A CA 1
ATOM 670 C C . PRO A 1 81 ? 21.223 5.539 -11.020 1.00 80.88 81 PRO A C 1
ATOM 672 O O . PRO A 1 81 ? 21.116 5.813 -12.218 1.00 80.88 81 PRO A O 1
ATOM 675 N N . LYS A 1 82 ? 21.240 4.274 -10.582 1.00 82.44 82 LYS A N 1
ATOM 676 C CA . LYS A 1 82 ? 21.120 3.113 -11.472 1.00 82.44 82 LYS A CA 1
ATOM 677 C C . LYS A 1 82 ? 19.725 2.989 -12.070 1.00 82.44 82 LYS A C 1
ATOM 679 O O . LYS A 1 82 ? 19.630 2.702 -13.261 1.00 82.44 82 LYS A O 1
ATOM 684 N N . LEU A 1 83 ? 18.673 3.315 -11.314 1.00 82.00 83 LEU A N 1
ATOM 685 C CA . LEU A 1 83 ? 17.315 3.362 -11.853 1.00 82.00 83 LEU A CA 1
ATOM 686 C C . LEU A 1 83 ? 17.216 4.385 -12.985 1.00 82.00 83 LEU A C 1
ATOM 688 O O . LEU A 1 83 ? 16.706 4.065 -14.053 1.00 82.00 83 LEU A O 1
ATOM 692 N N . ASN A 1 84 ? 17.777 5.582 -12.792 1.00 78.38 84 ASN A N 1
ATOM 693 C CA . ASN A 1 84 ? 17.801 6.612 -13.833 1.00 78.38 84 ASN A CA 1
ATOM 694 C C . ASN A 1 84 ? 18.511 6.124 -15.106 1.00 78.38 84 ASN A C 1
ATOM 696 O O . ASN A 1 84 ? 18.038 6.373 -16.212 1.00 78.38 84 ASN A O 1
ATOM 700 N N . LYS A 1 85 ? 19.613 5.376 -14.974 1.00 80.88 85 LYS A N 1
ATOM 701 C CA . LYS A 1 85 ? 20.308 4.780 -16.125 1.00 80.88 85 LYS A CA 1
ATOM 702 C C . LYS A 1 85 ? 19.431 3.746 -16.837 1.00 80.88 85 LYS A C 1
ATOM 704 O O . LYS A 1 85 ? 19.308 3.792 -18.058 1.00 80.88 85 LYS A O 1
ATOM 709 N N . VAL A 1 86 ? 18.813 2.839 -16.087 1.00 83.12 86 VAL A N 1
ATOM 710 C CA . VAL A 1 86 ? 17.977 1.752 -16.617 1.00 83.12 86 VAL A CA 1
ATOM 711 C C . VAL A 1 86 ? 16.693 2.291 -17.264 1.00 83.12 86 VAL A C 1
ATOM 713 O O . VAL A 1 86 ? 16.315 1.833 -18.338 1.00 83.12 86 VAL A O 1
ATOM 716 N N . ALA A 1 87 ? 16.078 3.328 -16.694 1.00 79.25 87 ALA A N 1
ATOM 717 C CA . ALA A 1 87 ? 14.861 3.957 -17.214 1.00 79.25 87 ALA A CA 1
ATOM 718 C C . ALA A 1 87 ? 15.045 4.643 -18.584 1.00 79.25 87 ALA A C 1
ATOM 720 O O . ALA A 1 87 ? 14.080 4.796 -19.339 1.00 79.25 87 ALA A O 1
ATOM 721 N N . THR A 1 88 ? 16.279 5.029 -18.939 1.00 79.19 88 THR A N 1
ATOM 722 C CA . THR A 1 88 ? 16.594 5.588 -20.270 1.00 79.19 88 THR A CA 1
ATOM 723 C C . THR A 1 88 ? 16.720 4.526 -21.364 1.00 79.19 88 THR A C 1
ATOM 725 O O . THR A 1 88 ? 16.703 4.862 -22.552 1.00 79.19 88 THR A O 1
ATOM 728 N N . ILE A 1 89 ? 16.836 3.245 -20.997 1.00 82.19 89 ILE A N 1
ATOM 729 C CA . ILE A 1 89 ? 16.982 2.151 -21.956 1.00 82.19 89 ILE A CA 1
ATOM 730 C C . ILE A 1 89 ? 15.640 1.922 -22.656 1.00 82.19 89 ILE A C 1
ATOM 732 O O . ILE A 1 89 ? 14.615 1.684 -22.021 1.00 82.19 89 ILE A O 1
ATOM 736 N N . ARG A 1 90 ? 15.650 1.973 -23.991 1.00 80.69 90 ARG A N 1
ATOM 737 C CA . ARG A 1 90 ? 14.471 1.728 -24.828 1.00 80.69 90 ARG A CA 1
ATOM 738 C C . ARG A 1 90 ? 14.595 0.375 -25.505 1.00 80.69 90 ARG A C 1
ATOM 740 O O . ARG A 1 90 ? 15.534 0.199 -26.275 1.00 80.69 90 ARG A O 1
ATOM 747 N N . LYS A 1 91 ? 13.646 -0.530 -25.236 1.00 74.00 91 LYS A N 1
ATOM 748 C CA . LYS A 1 91 ? 13.513 -1.866 -25.857 1.00 74.00 91 LYS A CA 1
ATOM 749 C C . LYS A 1 91 ? 14.874 -2.525 -26.170 1.00 74.00 91 LYS A C 1
ATOM 751 O O . LYS A 1 91 ? 15.286 -2.552 -27.334 1.00 74.00 91 LYS A O 1
ATOM 756 N N . PRO A 1 92 ? 15.603 -3.003 -25.146 1.00 77.44 92 PRO A N 1
ATOM 757 C CA . PRO A 1 92 ? 16.942 -3.550 -25.336 1.00 77.44 92 PRO A CA 1
ATOM 758 C C . PRO A 1 92 ? 16.904 -4.758 -26.281 1.00 77.44 92 PRO A C 1
ATOM 760 O O . PRO A 1 92 ? 16.015 -5.601 -26.198 1.00 77.44 92 PRO A O 1
ATOM 763 N N . GLN A 1 93 ? 17.889 -4.871 -27.173 1.00 77.94 93 GLN A N 1
ATOM 764 C CA . GLN A 1 93 ? 18.033 -6.071 -28.000 1.00 77.94 93 GLN A CA 1
ATOM 765 C C . GLN A 1 93 ? 18.546 -7.241 -27.151 1.00 77.94 93 GLN A C 1
ATOM 767 O O . GLN A 1 93 ? 19.429 -7.054 -26.304 1.00 77.94 93 GLN A O 1
ATOM 772 N N . TYR A 1 94 ? 18.029 -8.446 -27.401 1.00 74.69 94 TYR A N 1
ATOM 773 C CA . TYR A 1 94 ? 18.494 -9.667 -26.741 1.00 74.69 94 TYR A CA 1
ATOM 774 C C . TYR A 1 94 ? 20.011 -9.843 -26.897 1.00 74.69 94 TYR A C 1
ATOM 776 O O . TYR A 1 94 ? 20.566 -9.644 -27.976 1.00 74.69 94 TYR A O 1
ATOM 784 N N . GLY A 1 95 ? 20.691 -10.181 -25.797 1.00 74.25 95 GLY A N 1
ATOM 785 C CA . GLY A 1 95 ? 22.150 -10.344 -25.756 1.00 74.25 95 GLY A CA 1
ATOM 786 C C . GLY A 1 95 ? 22.955 -9.038 -25.734 1.00 74.25 95 GLY A C 1
ATOM 787 O O . GLY A 1 95 ? 24.184 -9.076 -25.707 1.00 74.25 95 GLY A O 1
ATOM 788 N N . SER A 1 96 ? 22.302 -7.871 -25.726 1.00 83.31 96 SER A N 1
ATOM 789 C CA . SER A 1 96 ? 23.002 -6.589 -25.618 1.00 83.31 96 SER A CA 1
ATOM 790 C C . SER A 1 96 ? 23.486 -6.305 -24.192 1.00 83.31 96 SER A C 1
ATOM 792 O O . SER A 1 96 ? 22.908 -6.752 -23.201 1.00 83.31 96 SER A O 1
ATOM 794 N N . ARG A 1 97 ? 24.506 -5.446 -24.071 1.00 83.25 97 ARG A N 1
ATOM 795 C CA . ARG A 1 97 ? 24.991 -4.928 -22.777 1.00 83.25 97 ARG A CA 1
ATOM 796 C C . ARG A 1 97 ? 23.892 -4.215 -21.968 1.00 83.25 97 ARG A C 1
ATOM 798 O O . ARG A 1 97 ? 23.993 -4.109 -20.753 1.00 83.25 97 ARG A O 1
ATOM 805 N N . GLN A 1 98 ? 22.842 -3.732 -22.631 1.00 83.00 98 GLN A N 1
ATOM 806 C CA . GLN A 1 98 ? 21.707 -3.079 -21.979 1.00 83.00 98 GLN A CA 1
ATOM 807 C C . GLN A 1 98 ? 20.872 -4.073 -21.160 1.00 83.00 98 GLN A C 1
ATOM 809 O O . GLN A 1 98 ? 20.465 -3.731 -20.056 1.00 83.00 98 GLN A O 1
ATOM 814 N N . VAL A 1 99 ? 20.691 -5.308 -21.649 1.00 82.12 99 VAL A N 1
ATOM 815 C CA . VAL A 1 99 ? 20.020 -6.388 -20.899 1.00 82.12 99 VAL A CA 1
ATOM 816 C C . VAL A 1 99 ? 20.796 -6.715 -19.625 1.00 82.12 99 VAL A C 1
ATOM 818 O O . VAL A 1 99 ? 20.198 -6.814 -18.560 1.00 82.12 99 VAL A O 1
ATOM 821 N N . TYR A 1 100 ? 22.128 -6.789 -19.714 1.00 83.94 100 TYR A N 1
ATOM 822 C CA . TYR A 1 100 ? 22.985 -7.001 -18.544 1.00 83.94 100 TYR A CA 1
ATOM 823 C C . TYR A 1 100 ? 22.794 -5.902 -17.487 1.00 83.94 100 TYR A C 1
ATOM 825 O O . TYR A 1 100 ? 22.603 -6.217 -16.320 1.00 83.94 100 TYR A O 1
ATOM 833 N N . TYR A 1 101 ? 22.768 -4.621 -17.879 1.00 83.12 101 TYR A N 1
ATOM 834 C CA . TYR A 1 101 ? 22.545 -3.524 -16.924 1.00 83.12 101 TYR A CA 1
ATOM 835 C C . TYR A 1 101 ? 21.165 -3.562 -16.259 1.00 83.12 101 TYR A C 1
ATOM 837 O O . TYR A 1 101 ? 21.036 -3.184 -15.098 1.00 83.12 101 TYR A O 1
ATOM 845 N N . ILE A 1 102 ? 20.138 -4.002 -16.989 1.00 83.00 102 ILE A N 1
ATOM 846 C CA . ILE A 1 102 ? 18.786 -4.192 -16.448 1.00 83.00 102 ILE A CA 1
ATOM 847 C C . ILE A 1 102 ? 18.800 -5.330 -15.419 1.00 83.00 102 ILE A C 1
ATOM 849 O O . ILE A 1 102 ? 18.253 -5.172 -14.329 1.00 83.00 102 ILE A O 1
ATOM 853 N N . GLN A 1 103 ? 19.455 -6.449 -15.726 1.00 82.31 103 GLN A N 1
ATOM 854 C CA . GLN A 1 103 ? 19.552 -7.587 -14.812 1.00 82.31 103 GLN A CA 1
ATOM 855 C C . GLN A 1 103 ? 20.368 -7.254 -13.551 1.00 82.31 103 GLN A C 1
ATOM 857 O O . GLN A 1 103 ? 19.891 -7.490 -12.445 1.00 82.31 103 GLN A O 1
ATOM 862 N N . GLU A 1 104 ? 21.540 -6.633 -13.708 1.00 84.62 104 GLU A N 1
ATOM 863 C CA . GLU A 1 104 ? 22.409 -6.186 -12.607 1.00 84.62 104 GLU A CA 1
ATOM 864 C C . GLU A 1 104 ? 21.665 -5.235 -11.656 1.00 84.62 104 GLU A C 1
ATOM 866 O O . GLU A 1 104 ? 21.727 -5.382 -10.437 1.00 84.62 104 GLU A O 1
ATOM 871 N N . PHE A 1 105 ? 20.875 -4.302 -12.201 1.00 83.69 105 PHE A N 1
ATOM 872 C CA . PHE A 1 105 ? 20.025 -3.440 -11.381 1.00 83.69 105 PHE A CA 1
ATOM 873 C C . PHE A 1 105 ? 18.953 -4.222 -10.611 1.00 83.69 105 PHE A C 1
ATOM 875 O O . PHE A 1 105 ? 18.680 -3.885 -9.464 1.00 83.69 105 PHE A O 1
ATOM 882 N N . GLY A 1 106 ? 18.367 -5.267 -11.202 1.00 78.94 106 GLY A N 1
ATOM 883 C CA . GLY A 1 106 ? 17.389 -6.122 -10.522 1.00 78.94 106 GLY A CA 1
ATOM 884 C C . GLY A 1 106 ? 17.973 -6.854 -9.315 1.00 78.94 106 GLY A C 1
ATOM 885 O O . GLY A 1 106 ? 17.351 -6.884 -8.255 1.00 78.94 106 GLY A O 1
ATOM 886 N N . GLU A 1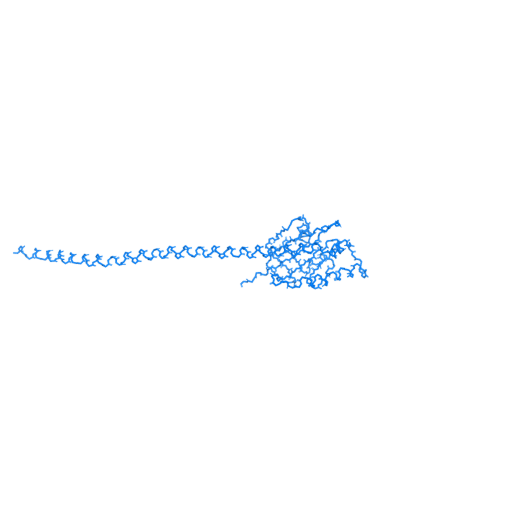 107 ? 19.190 -7.384 -9.445 1.00 78.31 107 GLU A N 1
ATOM 887 C CA . GLU A 1 107 ? 19.895 -8.062 -8.348 1.00 78.31 107 GLU A CA 1
ATOM 888 C C . GLU A 1 107 ? 20.218 -7.104 -7.192 1.00 78.31 107 GLU A C 1
ATOM 890 O O . GLU A 1 107 ? 20.060 -7.445 -6.016 1.00 78.31 107 GLU A O 1
ATOM 895 N N . GLU A 1 108 ? 20.613 -5.872 -7.505 1.00 78.06 108 GLU A N 1
ATOM 896 C CA . GLU A 1 108 ? 20.863 -4.850 -6.489 1.00 78.06 108 GLU A CA 1
ATOM 897 C C . GLU A 1 108 ? 19.583 -4.317 -5.852 1.00 78.06 108 GLU A C 1
ATOM 899 O O . GLU A 1 108 ? 19.544 -4.085 -4.642 1.00 78.06 108 GLU A O 1
ATOM 904 N N . LEU A 1 109 ? 18.532 -4.140 -6.653 1.00 76.06 109 LEU A N 1
ATOM 905 C CA . LEU A 1 109 ? 17.216 -3.748 -6.172 1.00 76.06 109 LEU A CA 1
ATOM 906 C C . LEU A 1 109 ? 16.699 -4.784 -5.174 1.00 76.06 109 LEU A C 1
ATOM 908 O O . LEU A 1 109 ? 16.262 -4.410 -4.091 1.00 76.06 109 LEU A O 1
ATOM 912 N N . LYS A 1 110 ? 16.853 -6.077 -5.476 1.00 72.12 110 LYS A N 1
ATOM 913 C CA . LYS A 1 110 ? 16.565 -7.170 -4.541 1.00 72.12 110 LYS A CA 1
ATOM 914 C C . LYS A 1 110 ? 17.345 -7.023 -3.235 1.00 72.12 110 LYS A C 1
ATOM 916 O O . LYS A 1 110 ? 16.755 -7.103 -2.163 1.00 72.12 110 LYS A O 1
ATOM 921 N N . ALA A 1 111 ? 18.656 -6.794 -3.300 1.00 70.19 111 ALA A N 1
ATOM 922 C CA . ALA A 1 111 ? 19.482 -6.658 -2.099 1.00 70.19 111 ALA A CA 1
ATOM 923 C C . ALA A 1 111 ? 19.067 -5.459 -1.227 1.00 70.19 111 ALA A C 1
ATOM 925 O O . ALA A 1 111 ? 19.091 -5.557 -0.001 1.00 70.19 111 ALA A O 1
ATOM 926 N N . LYS A 1 112 ? 18.661 -4.347 -1.852 1.00 68.25 112 LYS A N 1
ATOM 927 C CA . LYS A 1 112 ? 18.209 -3.128 -1.163 1.00 68.25 112 LYS A CA 1
ATOM 928 C C . LYS A 1 112 ? 16.784 -3.224 -0.617 1.00 68.25 112 LYS A C 1
ATOM 930 O O . LYS A 1 112 ? 16.491 -2.596 0.394 1.00 68.25 112 LYS A O 1
ATOM 935 N N . MET A 1 113 ? 15.920 -3.979 -1.291 1.00 63.50 113 MET A N 1
ATOM 936 C CA . MET A 1 113 ? 14.496 -4.116 -0.963 1.00 63.50 113 MET A CA 1
ATOM 937 C C . MET A 1 113 ? 14.190 -5.383 -0.153 1.00 63.50 113 MET A C 1
ATOM 939 O O . MET A 1 113 ? 13.050 -5.588 0.253 1.00 63.50 113 MET A O 1
ATOM 943 N N . SER A 1 114 ? 15.200 -6.225 0.099 1.00 55.97 114 SER A N 1
ATOM 944 C CA . SER A 1 114 ? 15.137 -7.339 1.049 1.00 55.97 114 SER A CA 1
ATOM 945 C C . SER A 1 114 ? 14.582 -6.831 2.386 1.00 55.97 114 SER A C 1
ATOM 947 O O . SER A 1 114 ? 14.989 -5.748 2.819 1.00 55.97 114 SER A O 1
ATOM 949 N N . PRO A 1 115 ? 13.634 -7.549 3.016 1.00 52.16 115 PRO A N 1
ATOM 950 C CA . PRO A 1 115 ? 12.615 -6.948 3.864 1.00 52.16 115 PRO A CA 1
ATOM 951 C C . PRO A 1 115 ? 13.219 -6.067 4.954 1.00 52.16 115 PRO A C 1
ATOM 953 O O . PRO A 1 115 ? 13.808 -6.545 5.927 1.00 52.16 115 PRO A O 1
ATOM 956 N N . SER A 1 116 ? 13.025 -4.755 4.814 1.00 47.09 116 SER A N 1
ATOM 957 C CA . SER A 1 116 ? 12.975 -3.904 5.990 1.00 47.09 116 SER A CA 1
ATOM 958 C C . SER A 1 116 ? 11.831 -4.445 6.850 1.00 47.09 116 SER A C 1
ATOM 960 O O . SER A 1 116 ? 10.767 -4.789 6.337 1.00 47.09 116 SER A O 1
ATOM 962 N N . ALA A 1 117 ? 12.051 -4.582 8.156 1.00 47.78 117 ALA A N 1
ATOM 963 C CA . ALA A 1 117 ? 11.167 -5.295 9.088 1.00 47.78 117 ALA A CA 1
ATOM 964 C C . ALA A 1 117 ? 9.707 -4.777 9.174 1.00 47.78 117 ALA A C 1
ATOM 966 O O . ALA A 1 117 ? 8.937 -5.252 10.003 1.00 47.78 117 ALA A O 1
ATOM 967 N N . GLN A 1 118 ? 9.333 -3.784 8.366 1.00 48.00 118 GLN A N 1
ATOM 968 C CA . GLN A 1 118 ? 8.057 -3.076 8.396 1.00 48.00 118 GLN A CA 1
ATOM 969 C C . GLN A 1 118 ? 7.172 -3.347 7.174 1.00 48.00 118 GLN A C 1
ATOM 971 O O . GLN A 1 118 ? 5.972 -3.094 7.251 1.00 48.00 118 GLN A O 1
ATOM 976 N N . VAL A 1 119 ? 7.715 -3.854 6.060 1.00 52.59 119 VAL A N 1
ATOM 977 C CA . VAL A 1 119 ? 6.931 -4.046 4.834 1.00 52.59 119 VAL A CA 1
ATOM 978 C C . VAL A 1 119 ? 7.263 -5.412 4.226 1.00 52.59 119 VAL A C 1
ATOM 980 O O . VAL A 1 119 ? 8.347 -5.632 3.686 1.00 52.59 119 VAL A O 1
ATOM 983 N N . ASP A 1 120 ? 6.315 -6.342 4.325 1.00 51.78 120 ASP A N 1
ATOM 984 C CA . ASP A 1 120 ? 6.380 -7.654 3.675 1.00 51.78 120 ASP A CA 1
ATOM 985 C C . ASP A 1 120 ? 6.090 -7.447 2.178 1.00 51.78 120 ASP A C 1
ATOM 987 O O . ASP A 1 120 ? 4.947 -7.237 1.766 1.00 51.78 120 ASP A O 1
ATOM 991 N N . THR A 1 121 ? 7.143 -7.284 1.373 1.00 53.34 121 THR A N 1
ATOM 992 C CA . THR A 1 121 ? 7.042 -6.593 0.077 1.00 53.34 121 THR A CA 1
ATOM 993 C C . THR A 1 121 ? 7.127 -7.515 -1.120 1.00 53.34 121 THR A C 1
ATOM 995 O O . THR A 1 121 ? 8.179 -7.716 -1.719 1.00 53.34 121 THR A O 1
ATOM 998 N N . ASN A 1 122 ? 5.957 -7.945 -1.578 1.00 62.91 122 ASN A N 1
ATOM 999 C CA . ASN A 1 122 ? 5.747 -8.311 -2.975 1.00 62.91 122 ASN A CA 1
ATOM 1000 C C . ASN A 1 122 ? 5.697 -7.042 -3.844 1.00 62.91 122 ASN A C 1
ATOM 1002 O O . ASN A 1 122 ? 4.639 -6.686 -4.365 1.00 62.91 122 ASN A O 1
ATOM 1006 N N . PHE A 1 123 ? 6.826 -6.336 -3.966 1.00 72.44 123 PHE A N 1
ATOM 1007 C CA . PHE A 1 123 ? 6.922 -5.185 -4.856 1.00 72.44 123 PHE A CA 1
ATOM 1008 C C . PHE A 1 123 ? 7.238 -5.620 -6.284 1.00 72.44 123 PHE A C 1
ATOM 1010 O O . PHE A 1 123 ? 7.964 -6.579 -6.545 1.00 72.44 123 PHE A O 1
ATOM 1017 N N . VAL A 1 124 ? 6.664 -4.886 -7.222 1.00 81.62 124 VAL A N 1
ATOM 1018 C CA . VAL A 1 124 ? 6.942 -4.986 -8.651 1.00 81.62 124 VAL A CA 1
ATOM 1019 C C . VAL A 1 124 ? 7.429 -3.611 -9.074 1.00 81.62 124 VAL A C 1
ATOM 1021 O O . VAL A 1 124 ? 7.030 -2.641 -8.445 1.00 81.62 124 VAL A O 1
ATOM 1024 N N . LEU A 1 125 ? 8.305 -3.509 -10.070 1.00 84.38 125 LEU A N 1
ATOM 1025 C CA . LEU A 1 125 ? 8.726 -2.241 -10.669 1.00 84.38 125 LEU A CA 1
ATOM 1026 C C . LEU A 1 125 ? 8.549 -2.326 -12.186 1.00 84.38 125 LEU A C 1
ATOM 1028 O O . LEU A 1 125 ? 9.192 -3.138 -12.844 1.00 84.38 125 LEU A O 1
ATOM 1032 N N . LEU A 1 126 ? 7.694 -1.473 -12.747 1.00 87.19 126 LEU A N 1
ATOM 1033 C CA . LEU A 1 126 ? 7.379 -1.473 -14.180 1.00 87.19 126 LEU A CA 1
ATOM 1034 C C . LEU A 1 126 ? 8.116 -0.376 -14.935 1.00 87.19 126 LEU A C 1
ATOM 1036 O O . LEU A 1 126 ? 7.881 0.788 -14.662 1.00 87.19 126 LEU A O 1
ATOM 1040 N N . LEU A 1 127 ? 8.911 -0.729 -15.938 1.00 85.06 127 LEU A N 1
ATOM 1041 C CA . LEU A 1 127 ? 9.611 0.197 -16.822 1.00 85.06 127 LEU A CA 1
ATOM 1042 C C . LEU A 1 127 ? 8.952 0.253 -18.201 1.00 85.06 127 LEU A C 1
ATOM 1044 O O . LEU A 1 127 ? 9.132 -0.654 -19.018 1.00 85.06 127 LEU A O 1
ATOM 1048 N N . LYS A 1 128 ? 8.255 1.347 -18.522 1.00 84.06 128 LYS A N 1
ATOM 1049 C CA . LYS A 1 128 ? 7.566 1.473 -19.824 1.00 84.06 128 LYS A CA 1
ATOM 1050 C C . LYS A 1 128 ? 8.512 1.559 -21.009 1.00 84.06 128 LYS A C 1
ATOM 1052 O O . LYS A 1 128 ? 8.301 0.885 -22.012 1.00 84.06 128 LYS A O 1
ATOM 1057 N N . ASN A 1 129 ? 9.579 2.351 -20.901 1.00 82.56 129 ASN A N 1
ATOM 1058 C CA . ASN A 1 129 ? 10.531 2.542 -22.003 1.00 82.56 129 ASN A CA 1
ATOM 1059 C C . ASN A 1 129 ? 11.226 1.232 -22.402 1.00 82.56 129 ASN A C 1
ATOM 1061 O O . ASN A 1 129 ? 11.408 0.947 -23.591 1.00 82.56 129 ASN A O 1
ATOM 1065 N N . ALA A 1 130 ? 11.592 0.425 -21.407 1.00 79.56 130 ALA A N 1
ATOM 1066 C CA . ALA A 1 130 ? 12.209 -0.876 -21.614 1.00 79.56 130 ALA A CA 1
ATOM 1067 C C . ALA A 1 130 ? 11.181 -1.973 -21.945 1.00 79.56 130 ALA A C 1
ATOM 1069 O O . ALA A 1 130 ? 11.590 -3.034 -22.407 1.00 79.56 130 ALA A O 1
ATOM 1070 N N . SER A 1 131 ? 9.880 -1.712 -21.742 1.00 85.75 131 SER A N 1
ATOM 1071 C CA . SER A 1 131 ? 8.827 -2.729 -21.652 1.00 85.75 131 SER A CA 1
ATOM 1072 C C . SER A 1 131 ? 9.285 -3.882 -20.757 1.00 85.75 131 SER A C 1
ATOM 1074 O O . SER A 1 131 ? 9.477 -5.000 -21.223 1.00 85.75 131 SER A O 1
ATOM 1076 N N . ALA A 1 132 ? 9.573 -3.585 -19.490 1.00 85.12 132 ALA A N 1
ATOM 1077 C CA . ALA A 1 132 ? 10.080 -4.575 -18.547 1.00 85.12 132 ALA A CA 1
ATOM 1078 C C . ALA A 1 132 ? 9.393 -4.461 -17.185 1.00 85.12 132 ALA A C 1
ATOM 1080 O O . ALA A 1 132 ? 9.148 -3.355 -16.710 1.00 85.12 132 ALA A O 1
ATOM 1081 N N . ALA A 1 133 ? 9.126 -5.592 -16.541 1.00 86.88 133 ALA A N 1
ATOM 1082 C CA . ALA A 1 133 ? 8.653 -5.671 -15.165 1.00 86.88 133 ALA A CA 1
ATOM 1083 C C . ALA A 1 133 ? 9.692 -6.397 -14.306 1.00 86.88 133 ALA A C 1
ATOM 1085 O O . ALA A 1 133 ? 10.037 -7.546 -14.582 1.00 86.88 133 ALA A O 1
ATOM 1086 N N . TYR A 1 134 ? 10.176 -5.741 -13.255 1.00 81.94 134 TYR A N 1
ATOM 1087 C CA . TYR A 1 134 ? 10.874 -6.417 -12.168 1.00 81.94 134 TYR A CA 1
ATOM 1088 C C . TYR A 1 134 ? 9.835 -6.987 -11.229 1.00 81.94 134 TYR A C 1
ATOM 1090 O O . TYR A 1 134 ? 8.990 -6.254 -10.719 1.00 81.94 134 TYR A O 1
ATOM 1098 N N . TYR A 1 135 ? 9.911 -8.287 -11.016 1.00 76.75 135 TYR A N 1
ATOM 1099 C CA . TYR A 1 135 ? 8.948 -9.042 -10.249 1.00 76.75 135 TYR A CA 1
ATOM 1100 C C . TYR A 1 135 ? 9.697 -10.064 -9.399 1.00 76.75 135 TYR A C 1
ATOM 1102 O O . TYR A 1 135 ? 10.342 -10.962 -9.948 1.00 76.75 135 TYR A O 1
ATOM 1110 N N . ARG A 1 136 ? 9.609 -9.946 -8.066 1.00 72.19 136 ARG A N 1
ATOM 1111 C CA . ARG A 1 136 ? 10.383 -10.771 -7.121 1.00 72.19 136 ARG A CA 1
ATOM 1112 C C . ARG A 1 136 ? 11.881 -10.769 -7.480 1.00 72.19 136 ARG A C 1
ATOM 1114 O O . ARG A 1 136 ? 12.537 -9.738 -7.404 1.00 72.19 136 ARG A O 1
ATOM 1121 N N . ASP A 1 137 ? 12.381 -11.923 -7.921 1.00 68.62 137 ASP A N 1
ATOM 1122 C CA . ASP A 1 137 ? 13.772 -12.194 -8.276 1.00 68.62 137 ASP A CA 1
ATOM 1123 C C . ASP A 1 137 ? 14.030 -12.156 -9.791 1.00 68.62 137 ASP A C 1
ATOM 1125 O O . ASP A 1 137 ? 15.138 -12.451 -10.233 1.00 68.62 137 ASP A O 1
ATOM 1129 N N . ASN A 1 138 ? 13.017 -11.829 -10.599 1.00 75.19 138 ASN A N 1
ATOM 1130 C CA . ASN A 1 138 ? 13.070 -11.939 -12.052 1.00 75.19 138 ASN A CA 1
ATOM 1131 C C . ASN A 1 138 ? 12.784 -10.607 -12.750 1.00 75.19 138 ASN A C 1
ATOM 1133 O O . ASN A 1 138 ? 12.088 -9.731 -12.235 1.00 75.19 138 ASN A O 1
ATOM 1137 N N . VAL A 1 139 ? 13.285 -10.499 -13.980 1.00 83.12 139 VAL A N 1
ATOM 1138 C CA . VAL A 1 139 ? 12.916 -9.441 -14.922 1.00 83.12 139 VAL A CA 1
ATOM 1139 C C . VAL A 1 139 ? 12.165 -10.076 -16.077 1.00 83.12 139 VAL A C 1
ATOM 1141 O O . VAL A 1 139 ? 12.698 -10.942 -16.770 1.00 83.12 139 VAL A O 1
ATOM 1144 N N . VAL A 1 140 ? 10.935 -9.631 -16.297 1.00 86.50 140 VAL A N 1
ATOM 1145 C CA . VAL A 1 140 ? 10.137 -10.014 -17.459 1.00 86.50 140 VAL A CA 1
ATOM 1146 C C . VAL A 1 140 ? 10.247 -8.897 -18.483 1.00 86.50 140 VAL A C 1
ATOM 1148 O O . VAL A 1 140 ? 9.795 -7.781 -18.239 1.00 86.50 140 VAL A O 1
ATOM 1151 N N . PHE A 1 141 ? 10.879 -9.189 -19.616 1.00 85.06 141 PHE A N 1
ATOM 1152 C CA . PHE A 1 141 ? 10.835 -8.325 -20.791 1.00 85.06 141 PHE A CA 1
ATOM 1153 C C . PHE A 1 141 ? 9.547 -8.635 -21.548 1.00 85.06 141 PHE A C 1
ATOM 1155 O O . PHE A 1 141 ? 9.294 -9.805 -21.815 1.00 85.06 141 PHE A O 1
ATOM 1162 N N . ASP A 1 142 ? 8.801 -7.590 -21.901 1.00 88.19 142 ASP A N 1
ATOM 1163 C CA . ASP A 1 142 ? 7.405 -7.576 -22.352 1.00 88.19 142 ASP A CA 1
ATOM 1164 C C . ASP A 1 142 ? 6.378 -7.402 -21.211 1.00 88.19 142 ASP A C 1
ATOM 1166 O O . ASP A 1 142 ? 6.037 -8.333 -20.479 1.00 88.19 142 ASP A O 1
ATOM 1170 N N . LEU A 1 143 ? 5.877 -6.166 -21.069 1.00 88.56 143 LEU A N 1
ATOM 1171 C CA . LEU A 1 143 ? 4.843 -5.807 -20.094 1.00 88.56 143 LEU A CA 1
ATOM 1172 C C . LEU A 1 143 ? 3.477 -6.443 -20.383 1.00 88.56 143 LEU A C 1
ATOM 1174 O O . LEU A 1 143 ? 2.728 -6.674 -19.437 1.00 88.56 143 LEU A O 1
ATOM 1178 N N . GLU A 1 144 ? 3.142 -6.703 -21.648 1.00 91.69 144 GLU A N 1
ATOM 1179 C CA . GLU A 1 144 ? 1.876 -7.352 -22.018 1.00 91.69 144 GLU A CA 1
ATOM 1180 C C . GLU A 1 144 ? 1.914 -8.821 -21.599 1.00 91.69 144 GLU A C 1
ATOM 1182 O O . GLU A 1 144 ? 1.027 -9.299 -20.895 1.00 91.69 144 GLU A O 1
ATOM 1187 N N . PHE A 1 145 ? 3.025 -9.503 -21.895 1.00 90.75 145 PHE A N 1
ATOM 1188 C CA . PHE A 1 145 ? 3.264 -10.857 -21.397 1.00 90.75 145 PHE A CA 1
ATOM 1189 C C . PHE A 1 145 ? 3.268 -10.920 -19.863 1.00 90.75 145 PHE A C 1
ATOM 1191 O O . PHE A 1 145 ? 2.723 -11.860 -19.278 1.00 90.75 145 PHE A O 1
ATOM 1198 N N . TYR A 1 146 ? 3.864 -9.920 -19.203 1.00 89.75 146 TYR A N 1
ATOM 1199 C CA . TYR A 1 146 ? 3.832 -9.819 -17.747 1.00 89.75 146 TYR A CA 1
ATOM 1200 C C . TYR A 1 146 ? 2.391 -9.741 -17.213 1.00 89.75 146 TYR A C 1
ATOM 1202 O O . TYR A 1 146 ? 2.033 -10.504 -16.313 1.00 89.75 146 TYR A O 1
ATOM 1210 N N . TYR A 1 147 ? 1.564 -8.868 -17.793 1.00 90.50 147 TYR A N 1
ATOM 1211 C CA . TYR A 1 147 ? 0.160 -8.710 -17.412 1.00 90.50 147 TYR A CA 1
ATOM 1212 C C . TYR A 1 147 ? -0.626 -10.016 -17.612 1.00 90.50 147 TYR A C 1
ATOM 1214 O O . TYR A 1 147 ? -1.257 -10.543 -16.700 1.00 90.50 147 TYR A O 1
ATOM 1222 N N . ASP A 1 148 ? -0.501 -10.637 -18.779 1.00 88.81 148 ASP A N 1
ATOM 1223 C CA . ASP A 1 148 ? -1.285 -11.828 -19.106 1.00 88.81 148 ASP A CA 1
ATOM 1224 C C . ASP A 1 148 ? -0.919 -13.070 -18.282 1.00 88.81 148 ASP A C 1
ATOM 1226 O O . ASP A 1 148 ? -1.758 -13.956 -18.091 1.00 88.81 148 ASP A O 1
ATOM 1230 N N . LYS A 1 149 ? 0.337 -13.188 -17.832 1.00 87.12 149 LYS A N 1
ATOM 1231 C CA . LYS A 1 149 ? 0.837 -14.404 -17.164 1.00 87.12 149 LYS A CA 1
ATOM 1232 C C . LYS A 1 149 ? 1.046 -14.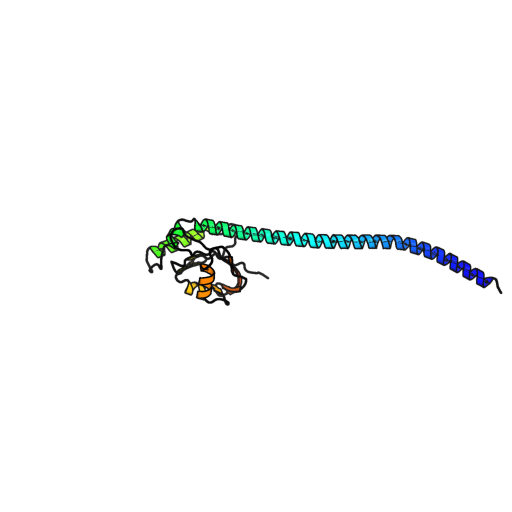271 -15.666 1.00 87.12 149 LYS A C 1
ATOM 1234 O O . LYS A 1 149 ? 0.918 -15.275 -14.966 1.00 87.12 149 LYS A O 1
ATOM 1239 N N . PHE A 1 150 ? 1.371 -13.079 -15.178 1.00 84.62 150 PHE A N 1
ATOM 1240 C CA . PHE A 1 150 ? 1.764 -12.879 -13.783 1.00 84.62 150 PHE A CA 1
ATOM 1241 C C . PHE A 1 150 ? 0.825 -11.943 -13.024 1.00 84.62 150 PHE A C 1
ATOM 1243 O O . PHE A 1 150 ? 0.692 -12.107 -11.810 1.00 84.62 150 PHE A O 1
ATOM 1250 N N . LEU A 1 151 ? 0.168 -10.999 -13.707 1.00 86.31 151 LEU A N 1
ATOM 1251 C CA . LEU A 1 151 ? -0.692 -9.999 -13.076 1.00 86.31 151 LEU A CA 1
ATOM 1252 C C . LEU A 1 151 ? -1.838 -9.567 -13.996 1.00 86.31 151 LEU A C 1
ATOM 1254 O O . LEU A 1 151 ? -1.664 -8.651 -14.791 1.00 86.31 151 LEU A O 1
ATOM 1258 N N . ASN A 1 152 ? -3.029 -10.129 -13.814 1.00 88.12 152 ASN A N 1
ATOM 1259 C CA . ASN A 1 152 ? -4.201 -9.746 -14.602 1.00 88.12 152 ASN A CA 1
ATOM 1260 C C . ASN A 1 152 ? -5.321 -9.211 -13.703 1.00 88.12 152 ASN A C 1
ATOM 1262 O O . ASN A 1 152 ? -5.722 -9.870 -12.743 1.00 88.12 152 ASN A O 1
ATOM 1266 N N . TYR A 1 153 ? -5.836 -8.021 -14.010 1.00 87.19 153 TYR A N 1
ATOM 1267 C CA . TYR A 1 153 ? -7.033 -7.487 -13.366 1.00 87.19 153 TYR A CA 1
ATOM 1268 C C . TYR A 1 153 ? -8.244 -7.882 -14.202 1.00 87.19 153 TYR A C 1
ATOM 1270 O O . TYR A 1 153 ? -8.320 -7.531 -15.375 1.00 87.19 153 TYR A O 1
ATOM 1278 N N . HIS A 1 154 ? -9.219 -8.563 -13.597 1.00 84.75 154 HIS A N 1
ATOM 1279 C CA . HIS A 1 154 ? -10.397 -9.039 -14.335 1.00 84.75 154 HIS A CA 1
ATOM 1280 C C . HIS A 1 154 ? -11.221 -7.899 -14.944 1.00 84.75 154 HIS A C 1
ATOM 1282 O O . HIS A 1 154 ? -11.901 -8.097 -15.949 1.00 84.75 154 HIS A O 1
ATOM 1288 N N . ASP A 1 155 ? -11.164 -6.724 -14.319 1.00 86.38 155 ASP A N 1
ATOM 1289 C CA . ASP A 1 155 ? -11.973 -5.562 -14.676 1.00 86.38 155 ASP A CA 1
ATOM 1290 C C . ASP A 1 155 ? -11.294 -4.655 -15.718 1.00 86.38 155 ASP A C 1
ATOM 1292 O O . ASP A 1 155 ? -11.930 -3.723 -16.207 1.00 86.38 155 ASP A O 1
ATOM 1296 N N . TYR A 1 156 ? -10.026 -4.916 -16.067 1.00 88.44 156 TYR A N 1
ATOM 1297 C CA . TYR A 1 156 ? -9.244 -4.074 -16.974 1.00 88.44 156 TYR A CA 1
ATOM 1298 C C . TYR A 1 156 ? -8.555 -4.900 -18.062 1.00 88.44 156 TYR A C 1
ATOM 1300 O O . TYR A 1 156 ? -7.936 -5.937 -17.816 1.00 88.44 156 TYR A O 1
ATOM 1308 N N . THR A 1 157 ? -8.592 -4.404 -19.290 1.00 91.69 157 THR A N 1
ATOM 1309 C CA . THR A 1 157 ? -7.690 -4.873 -20.345 1.00 91.69 157 THR A CA 1
ATOM 1310 C C . THR A 1 157 ? -6.258 -4.399 -20.080 1.00 91.69 157 THR A C 1
ATOM 1312 O O . THR A 1 157 ? -6.033 -3.451 -19.326 1.00 91.69 157 THR A O 1
ATOM 1315 N N . TYR A 1 158 ? -5.274 -5.020 -20.738 1.00 90.50 158 TYR A N 1
ATOM 1316 C CA . TYR A 1 158 ? -3.873 -4.590 -20.650 1.00 90.50 158 TYR A CA 1
ATOM 1317 C C . TYR A 1 158 ? -3.700 -3.092 -20.956 1.00 90.50 158 TYR A C 1
ATOM 1319 O O . TYR A 1 158 ? -3.004 -2.388 -20.226 1.00 90.50 158 TYR A O 1
ATOM 1327 N N . GLN A 1 159 ? -4.367 -2.590 -22.000 1.00 91.56 159 GLN A N 1
ATOM 1328 C CA . GLN A 1 159 ? -4.252 -1.189 -22.406 1.00 91.56 159 GLN A CA 1
ATOM 1329 C C . GLN A 1 159 ? -4.875 -0.238 -21.376 1.00 91.56 159 GLN A C 1
ATOM 1331 O O . GLN A 1 159 ? -4.267 0.774 -21.040 1.00 91.56 159 GLN A O 1
ATOM 1336 N N . GLU A 1 160 ? -6.047 -0.576 -20.831 1.00 91.75 160 GLU A N 1
ATOM 1337 C CA . GLU A 1 160 ? -6.683 0.219 -19.772 1.00 91.75 160 GLU A CA 1
ATOM 1338 C C . GLU A 1 160 ? -5.832 0.233 -18.502 1.00 91.75 160 GLU A C 1
ATOM 1340 O O . GLU A 1 160 ? -5.642 1.285 -17.894 1.00 91.75 160 GLU A O 1
ATOM 1345 N N . TRP A 1 161 ? -5.268 -0.915 -18.122 1.00 89.94 161 TRP A N 1
ATOM 1346 C CA . TRP A 1 161 ? -4.346 -1.010 -16.996 1.00 89.94 161 TRP A CA 1
ATOM 1347 C C . TRP A 1 161 ? -3.100 -0.145 -17.210 1.00 89.94 161 TRP A C 1
ATOM 1349 O O . TRP A 1 161 ? -2.704 0.596 -16.308 1.00 89.94 161 TRP A O 1
ATOM 1359 N N . LEU A 1 162 ? -2.518 -0.184 -18.412 1.00 89.38 162 LEU A N 1
ATOM 1360 C CA . LEU A 1 162 ? -1.388 0.658 -18.793 1.00 89.38 162 LEU A CA 1
ATOM 1361 C C . LEU A 1 162 ? -1.745 2.145 -18.627 1.00 89.38 162 LEU A C 1
ATOM 1363 O O . LEU A 1 162 ? -0.994 2.903 -18.013 1.00 89.38 162 LEU A O 1
ATOM 1367 N N . ASP A 1 163 ? -2.909 2.559 -19.123 1.00 89.81 163 ASP A N 1
ATOM 1368 C CA . ASP A 1 163 ? -3.359 3.950 -19.059 1.00 89.81 163 ASP A CA 1
ATOM 1369 C C . ASP A 1 163 ? -3.665 4.395 -17.619 1.00 89.81 163 ASP A C 1
ATOM 1371 O O . ASP A 1 163 ? -3.328 5.518 -17.241 1.00 89.81 163 ASP A O 1
ATOM 1375 N N . ILE A 1 164 ? -4.226 3.520 -16.777 1.00 88.62 164 ILE A N 1
ATOM 1376 C CA . ILE A 1 164 ? -4.469 3.794 -15.351 1.00 88.62 164 ILE A CA 1
ATOM 1377 C C . ILE A 1 164 ? -3.146 3.971 -14.607 1.00 88.62 164 ILE A C 1
ATOM 1379 O O . ILE A 1 164 ? -2.951 4.970 -13.907 1.00 88.62 164 ILE A O 1
ATOM 1383 N N . VAL A 1 165 ? -2.236 3.007 -14.756 1.00 86.44 165 VAL A N 1
ATOM 1384 C CA . VAL A 1 165 ? -0.953 2.999 -14.051 1.00 86.44 165 VAL A CA 1
ATOM 1385 C C . VAL A 1 165 ? -0.132 4.213 -14.477 1.00 86.44 165 VAL A C 1
ATOM 1387 O O . VAL A 1 165 ? 0.263 5.018 -13.638 1.00 86.44 165 VAL A O 1
ATOM 1390 N N . PHE A 1 166 ? 0.048 4.423 -15.779 1.00 86.00 166 PHE A N 1
ATOM 1391 C CA . PHE A 1 166 ? 0.967 5.432 -16.305 1.00 86.00 166 PHE A CA 1
ATOM 1392 C C . PHE A 1 166 ? 0.342 6.816 -16.559 1.00 86.00 166 PHE A C 1
ATOM 1394 O O . PHE A 1 166 ? 1.071 7.801 -16.733 1.00 86.00 166 PHE A O 1
ATOM 1401 N N . GLY A 1 167 ? -0.988 6.928 -16.550 1.00 84.62 167 GLY A N 1
ATOM 1402 C CA . GLY A 1 167 ? -1.710 8.186 -16.765 1.00 84.62 167 GLY A CA 1
ATOM 1403 C C . GLY A 1 167 ? -1.669 9.139 -15.570 1.00 84.62 167 GLY A C 1
ATOM 1404 O O . GLY A 1 167 ? -1.748 10.358 -15.739 1.00 84.62 167 GLY A O 1
ATOM 1405 N N . ASN A 1 168 ? -1.473 8.614 -14.362 1.00 83.62 168 ASN A N 1
ATOM 1406 C CA . ASN A 1 168 ? -1.442 9.413 -13.142 1.00 83.62 168 ASN A CA 1
ATOM 1407 C C . ASN A 1 168 ? -0.058 10.043 -12.884 1.00 83.62 168 ASN A C 1
ATOM 1409 O O . ASN A 1 168 ? 0.979 9.606 -13.391 1.00 83.62 168 ASN A O 1
ATOM 1413 N N . SER A 1 169 ? -0.041 11.143 -12.125 1.00 81.88 169 SER A N 1
ATOM 1414 C CA . SER A 1 169 ? 1.195 11.869 -11.758 1.00 81.88 169 SER A CA 1
ATOM 1415 C C . SER A 1 169 ? 1.430 11.944 -10.248 1.00 81.88 169 SER A C 1
ATOM 1417 O O . SER A 1 169 ? 2.468 12.437 -9.820 1.00 81.88 169 SER A O 1
ATOM 1419 N N . HIS A 1 170 ? 0.487 11.439 -9.455 1.00 84.56 170 HIS A N 1
ATOM 1420 C CA . HIS A 1 170 ? 0.570 11.353 -8.001 1.00 84.56 170 HIS A CA 1
ATOM 1421 C C . HIS A 1 170 ? 0.311 9.913 -7.558 1.00 84.56 170 HIS A C 1
ATOM 1423 O O . HIS A 1 170 ? -0.339 9.183 -8.311 1.00 84.56 170 HIS A O 1
ATOM 1429 N N . PRO A 1 171 ? 0.806 9.501 -6.380 1.00 87.25 171 PRO A N 1
ATOM 1430 C CA . PRO A 1 171 ? 0.504 8.186 -5.840 1.00 87.25 171 PRO A CA 1
ATOM 1431 C C . PRO A 1 171 ? -0.998 8.003 -5.631 1.00 87.25 171 PRO A C 1
ATOM 1433 O O . PRO A 1 171 ? -1.698 8.936 -5.232 1.00 87.25 171 PRO A O 1
ATOM 1436 N N . PHE A 1 172 ? -1.498 6.811 -5.931 1.00 89.19 172 PHE A N 1
ATOM 1437 C CA . PHE A 1 172 ? -2.919 6.502 -5.835 1.00 89.19 172 PHE A CA 1
ATOM 1438 C C . PHE A 1 172 ? -3.144 5.022 -5.539 1.00 89.19 172 PHE A C 1
ATOM 1440 O O . PHE A 1 172 ? -2.236 4.198 -5.640 1.00 89.19 172 PHE A O 1
ATOM 1447 N N . PHE A 1 173 ? -4.381 4.688 -5.181 1.00 87.94 173 PHE A N 1
ATOM 1448 C CA . PHE A 1 173 ? -4.815 3.310 -5.008 1.00 87.94 173 PHE A CA 1
ATOM 1449 C C . PHE A 1 173 ? -5.692 2.892 -6.179 1.00 87.94 173 PHE A C 1
ATOM 1451 O O . PHE A 1 173 ? -6.640 3.596 -6.531 1.00 87.94 173 PHE A O 1
ATOM 1458 N N . ILE A 1 174 ? -5.404 1.724 -6.744 1.00 87.88 174 ILE A N 1
ATOM 1459 C CA . ILE A 1 174 ? -6.390 0.983 -7.523 1.00 87.88 174 ILE A CA 1
ATOM 1460 C C . ILE A 1 174 ? -7.327 0.327 -6.500 1.00 87.88 174 ILE A C 1
ATOM 1462 O O . ILE A 1 174 ? -6.831 -0.393 -5.622 1.00 87.88 174 ILE A O 1
ATOM 1466 N N . PRO A 1 175 ? -8.646 0.594 -6.574 1.00 85.31 175 PRO A N 1
ATOM 1467 C CA . PRO A 1 175 ? -9.624 0.011 -5.666 1.00 85.31 175 PRO A CA 1
ATOM 1468 C C . PRO A 1 175 ? -9.561 -1.515 -5.626 1.00 85.31 175 PRO A C 1
ATOM 1470 O O . PRO A 1 175 ? -9.029 -2.161 -6.533 1.00 85.31 175 PRO A O 1
ATOM 1473 N N . GLU A 1 176 ? -10.142 -2.077 -4.568 1.00 83.75 176 GLU A N 1
ATOM 1474 C CA . GLU A 1 176 ? -10.255 -3.522 -4.415 1.00 83.75 176 GLU A CA 1
ATOM 1475 C C . GLU A 1 176 ? -10.869 -4.151 -5.669 1.00 83.75 176 GLU A C 1
ATOM 1477 O O . GLU A 1 176 ? -11.973 -3.805 -6.094 1.00 83.75 176 GLU A O 1
ATOM 1482 N N . SER A 1 177 ? -10.114 -5.061 -6.270 1.00 84.44 177 SER A N 1
ATOM 1483 C CA . SER A 1 177 ? -10.499 -5.762 -7.488 1.00 84.44 177 SER A CA 1
ATOM 1484 C C . SER A 1 177 ? -9.997 -7.198 -7.441 1.00 84.44 177 SER A C 1
ATOM 1486 O O . SER A 1 177 ? -9.107 -7.556 -6.660 1.00 84.44 177 SER A O 1
ATOM 148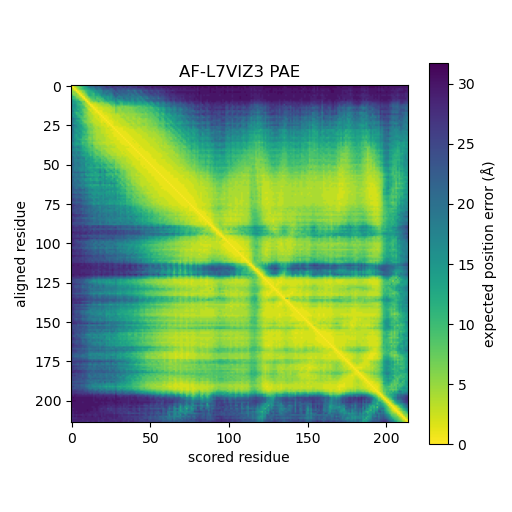8 N N . ARG A 1 178 ? -10.598 -8.047 -8.279 1.00 85.81 178 ARG A N 1
ATOM 1489 C CA . ARG A 1 178 ? -10.162 -9.438 -8.419 1.00 85.81 178 ARG A CA 1
ATOM 1490 C C . ARG A 1 178 ? -8.955 -9.492 -9.339 1.00 85.81 178 ARG A C 1
ATOM 1492 O O . ARG A 1 178 ? -9.064 -9.270 -10.549 1.00 85.81 178 ARG A O 1
ATOM 1499 N N . VAL A 1 179 ? -7.816 -9.833 -8.757 1.00 85.50 179 VAL A N 1
ATOM 1500 C CA . VAL A 1 179 ? -6.534 -9.896 -9.449 1.00 85.50 179 VAL A CA 1
ATOM 1501 C C . VAL A 1 179 ? -6.086 -11.347 -9.527 1.00 85.50 179 VAL A C 1
ATOM 1503 O O . VAL A 1 179 ? -6.048 -12.051 -8.519 1.00 85.50 179 VAL A O 1
ATOM 1506 N N . LEU A 1 180 ? -5.733 -11.796 -10.726 1.00 85.81 180 LEU A N 1
ATOM 1507 C CA . LEU A 1 180 ? -4.964 -13.013 -10.918 1.00 85.81 180 LEU A CA 1
ATOM 1508 C C . LEU A 1 180 ? -3.493 -12.664 -10.699 1.00 85.81 180 LEU A C 1
ATOM 1510 O O . LEU A 1 180 ? -2.868 -12.022 -11.543 1.00 85.81 180 LEU A O 1
ATOM 1514 N N . TYR A 1 181 ? -2.952 -13.073 -9.561 1.00 82.94 181 TYR A N 1
ATOM 1515 C CA . TYR A 1 181 ? -1.558 -12.869 -9.200 1.00 82.94 181 TYR A CA 1
ATOM 1516 C C . TYR A 1 181 ? -0.860 -14.228 -9.165 1.00 82.94 181 TYR A C 1
ATOM 1518 O O . TYR A 1 181 ? -1.237 -15.098 -8.382 1.00 82.94 181 TYR A O 1
ATOM 1526 N N . GLU A 1 182 ? 0.103 -14.446 -10.065 1.00 78.12 182 GLU A N 1
ATOM 1527 C CA . GLU A 1 182 ? 0.803 -15.735 -10.238 1.00 78.12 182 GLU A CA 1
ATOM 1528 C C . GLU A 1 182 ? -0.122 -16.955 -10.403 1.00 78.12 182 GLU A C 1
ATOM 1530 O O . GLU A 1 182 ? 0.135 -18.047 -9.895 1.00 78.12 182 GLU A O 1
ATOM 1535 N N . GLY A 1 183 ? -1.239 -16.778 -11.107 1.00 79.69 183 GLY A N 1
ATOM 1536 C CA . GLY A 1 183 ? -2.214 -17.850 -11.312 1.00 79.69 183 GLY A CA 1
ATOM 1537 C C . GLY A 1 183 ? -3.165 -18.083 -10.131 1.00 79.69 183 GLY A C 1
ATOM 1538 O O . GLY A 1 183 ? -4.048 -18.935 -10.238 1.00 79.69 183 GLY A O 1
ATOM 1539 N N . VAL A 1 184 ? -3.041 -17.321 -9.039 1.00 83.06 184 VAL A N 1
ATOM 1540 C CA . VAL A 1 184 ? -3.971 -17.348 -7.902 1.00 83.06 184 VAL A CA 1
ATOM 1541 C C . VAL A 1 184 ? -4.879 -16.126 -7.954 1.00 83.06 184 VAL A C 1
ATOM 1543 O O . VAL A 1 184 ? -4.417 -14.991 -8.030 1.00 83.06 184 VAL A O 1
ATOM 1546 N N . ASN A 1 185 ? -6.189 -16.355 -7.894 1.00 83.94 185 ASN A N 1
ATOM 1547 C CA . ASN A 1 185 ? -7.159 -15.272 -7.779 1.00 83.94 185 ASN A CA 1
ATOM 1548 C C . ASN A 1 185 ? -7.202 -14.756 -6.343 1.00 83.94 185 ASN A C 1
ATOM 1550 O O . ASN A 1 185 ? -7.513 -15.512 -5.422 1.00 83.94 185 ASN A O 1
ATOM 1554 N N . ILE A 1 186 ? -6.928 -13.467 -6.174 1.00 84.06 186 ILE A N 1
ATOM 1555 C CA . ILE A 1 186 ? -6.950 -12.768 -4.891 1.00 84.06 186 ILE A CA 1
ATOM 1556 C C . ILE A 1 186 ? -7.790 -11.493 -4.994 1.00 84.06 186 ILE A C 1
ATOM 1558 O O . ILE A 1 186 ? -7.877 -10.878 -6.059 1.00 84.06 186 ILE A O 1
ATOM 1562 N N . SER A 1 187 ? -8.413 -11.100 -3.883 1.00 83.50 187 SER A N 1
ATOM 1563 C CA . SER A 1 187 ? -8.969 -9.755 -3.735 1.00 83.50 187 SER A CA 1
ATOM 1564 C C . SER A 1 187 ? -7.870 -8.848 -3.206 1.00 83.50 187 SER A C 1
ATOM 1566 O O . SER A 1 187 ? -7.274 -9.154 -2.170 1.00 83.50 187 SER A O 1
ATOM 1568 N N . ALA A 1 188 ? -7.554 -7.787 -3.944 1.00 80.31 188 ALA A N 1
ATOM 1569 C CA . ALA A 1 188 ? -6.412 -6.940 -3.643 1.00 80.31 188 ALA A CA 1
ATOM 1570 C C . ALA A 1 188 ? -6.716 -5.467 -3.903 1.00 80.31 188 ALA A C 1
ATOM 1572 O O . ALA A 1 188 ? -7.266 -5.105 -4.942 1.00 80.31 188 ALA A O 1
ATOM 1573 N N . MET A 1 189 ? -6.282 -4.615 -2.975 1.00 82.88 189 MET A N 1
ATOM 1574 C CA . MET A 1 189 ? -6.119 -3.183 -3.206 1.00 82.88 189 MET A CA 1
ATOM 1575 C C . MET A 1 189 ? -4.652 -2.919 -3.537 1.00 82.88 189 MET A C 1
ATOM 1577 O O . MET A 1 189 ? -3.770 -3.370 -2.804 1.00 82.88 189 MET A O 1
ATOM 1581 N N . THR A 1 190 ? -4.391 -2.182 -4.616 1.00 84.25 190 THR A N 1
ATOM 1582 C CA . THR A 1 190 ? -3.019 -1.961 -5.094 1.00 84.25 190 THR A CA 1
ATOM 1583 C C . THR A 1 190 ? -2.629 -0.508 -4.921 1.00 84.25 190 THR A C 1
ATOM 1585 O O . THR A 1 190 ? -3.259 0.380 -5.492 1.00 84.25 190 THR A O 1
ATOM 1588 N N . TYR A 1 191 ? -1.565 -0.266 -4.157 1.00 85.75 191 TYR A N 1
ATOM 1589 C CA . TYR A 1 191 ? -0.918 1.041 -4.114 1.00 85.75 191 TYR A CA 1
ATOM 1590 C C . TYR A 1 191 ? -0.013 1.224 -5.328 1.00 85.75 191 TYR A C 1
ATOM 1592 O O . TYR A 1 191 ? 0.701 0.297 -5.705 1.00 85.75 191 TYR A O 1
ATOM 1600 N N . VAL A 1 192 ? -0.061 2.406 -5.936 1.00 87.38 192 VAL A N 1
ATOM 1601 C CA . VAL A 1 192 ? 0.594 2.715 -7.203 1.00 87.38 192 VAL A CA 1
ATOM 1602 C C . VAL A 1 192 ? 1.339 4.039 -7.051 1.00 87.38 192 VAL A C 1
ATOM 1604 O O . VAL A 1 192 ? 0.726 5.098 -6.933 1.00 87.38 192 VAL A O 1
ATOM 1607 N N . PHE A 1 193 ? 2.673 3.983 -7.062 1.00 86.56 193 PHE A N 1
ATOM 1608 C CA . PHE A 1 193 ? 3.533 5.163 -6.924 1.00 86.56 193 PHE A CA 1
ATOM 1609 C C . PHE A 1 193 ? 4.227 5.506 -8.252 1.00 86.56 193 PHE A C 1
ATOM 1611 O O . PHE A 1 193 ? 5.079 4.732 -8.685 1.00 86.56 193 PHE A O 1
ATOM 1618 N N . PRO A 1 194 ? 3.927 6.647 -8.899 1.00 84.81 194 PRO A N 1
ATOM 1619 C CA . PRO A 1 194 ? 4.567 7.024 -10.153 1.00 84.81 194 PRO A CA 1
ATOM 1620 C C . PRO A 1 194 ? 5.999 7.529 -9.934 1.00 84.81 194 PRO A C 1
ATOM 1622 O O . PRO A 1 194 ? 6.228 8.571 -9.322 1.00 84.81 194 PRO A O 1
ATOM 1625 N N . ILE A 1 195 ? 6.977 6.828 -10.506 1.00 78.38 195 ILE A N 1
ATOM 1626 C CA . ILE A 1 195 ? 8.376 7.267 -10.532 1.00 78.38 195 ILE A CA 1
ATOM 1627 C C . ILE A 1 195 ? 8.619 8.129 -11.776 1.00 78.38 195 ILE A C 1
ATOM 1629 O O . ILE A 1 195 ? 8.410 7.692 -12.912 1.00 78.38 195 ILE A O 1
ATOM 1633 N N . VAL A 1 196 ? 9.084 9.362 -11.565 1.00 70.56 196 VAL A N 1
ATOM 1634 C CA . VAL A 1 196 ? 9.499 10.281 -12.633 1.00 70.56 196 VAL A CA 1
ATOM 1635 C C . VAL A 1 196 ? 11.016 10.411 -12.594 1.00 70.56 196 VAL A C 1
ATOM 1637 O O . VAL A 1 196 ? 11.572 10.945 -11.640 1.00 70.56 196 VAL A O 1
ATOM 1640 N N . THR A 1 197 ? 11.696 9.917 -13.629 1.00 62.62 197 THR A N 1
ATOM 1641 C CA . THR A 1 197 ? 13.156 10.046 -13.736 1.00 62.62 197 THR A CA 1
ATOM 1642 C C . THR A 1 197 ? 13.536 11.378 -14.386 1.00 62.62 197 THR A C 1
ATOM 1644 O O . THR A 1 197 ? 12.843 11.873 -15.278 1.00 62.62 197 THR A O 1
ATOM 1647 N N . GLY A 1 198 ? 14.644 11.983 -13.943 1.00 49.12 198 GLY A N 1
ATOM 1648 C CA . GLY A 1 198 ? 15.069 13.332 -14.357 1.00 49.12 198 GLY A CA 1
ATOM 1649 C C . GLY A 1 198 ? 15.479 13.480 -15.832 1.00 49.12 198 GLY A C 1
ATOM 1650 O O . GLY A 1 198 ? 15.692 14.598 -16.293 1.00 49.12 198 GLY A O 1
ATOM 1651 N N . TYR A 1 199 ? 15.560 12.381 -16.590 1.00 43.41 199 TYR A N 1
ATOM 1652 C CA . TYR A 1 199 ? 15.958 12.360 -18.001 1.00 43.41 199 TYR A CA 1
ATOM 1653 C C . TYR A 1 199 ? 14.858 11.755 -18.885 1.00 43.41 199 TYR A C 1
ATOM 1655 O O . TYR A 1 199 ? 15.035 10.709 -19.498 1.00 43.41 199 TYR A O 1
ATOM 1663 N N . GLY A 1 200 ? 13.712 12.436 -18.972 1.00 42.62 200 GLY A N 1
ATOM 1664 C CA . GLY A 1 200 ? 12.765 12.251 -20.078 1.00 42.62 200 GLY A CA 1
ATOM 1665 C C . GLY A 1 200 ? 12.092 10.879 -20.148 1.00 42.62 200 GLY A C 1
ATOM 1666 O O . GLY A 1 200 ? 12.232 10.157 -21.134 1.00 42.62 200 GLY A O 1
ATOM 1667 N N . GLY A 1 201 ? 11.301 10.554 -19.133 1.00 38.97 201 GLY A N 1
ATOM 1668 C 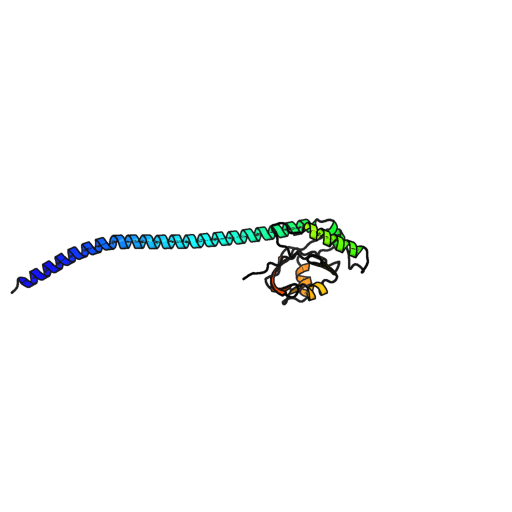CA . GLY A 1 201 ? 10.345 9.457 -19.192 1.00 38.97 201 GLY A CA 1
ATOM 1669 C C . GLY A 1 201 ? 9.904 9.080 -17.794 1.00 38.97 201 GLY A C 1
ATOM 1670 O O . GLY A 1 201 ? 10.735 8.723 -16.959 1.00 38.97 201 GLY A O 1
ATOM 1671 N N . LYS A 1 202 ? 8.597 9.180 -17.538 1.00 48.12 202 LYS A N 1
ATOM 1672 C CA . LYS A 1 202 ? 7.961 8.546 -16.382 1.00 48.12 202 LYS A CA 1
ATOM 1673 C C . LYS A 1 202 ? 8.316 7.039 -16.380 1.00 48.12 202 LYS A C 1
ATOM 1675 O O . LYS A 1 202 ? 8.884 6.529 -17.347 1.00 48.12 202 LYS A O 1
ATOM 1680 N N . GLU A 1 203 ? 7.797 6.327 -15.389 1.00 55.25 203 GLU A N 1
ATOM 1681 C CA . GLU A 1 203 ? 7.278 4.957 -15.527 1.00 55.25 203 GLU A CA 1
ATOM 1682 C C . GLU A 1 203 ? 8.126 3.924 -14.779 1.00 55.25 203 GLU A C 1
ATOM 1684 O O . GLU A 1 203 ? 8.949 3.226 -15.359 1.00 55.25 203 GLU A O 1
ATOM 1689 N N . GLY A 1 204 ? 7.895 3.907 -13.461 1.00 44.03 204 GLY A N 1
ATOM 1690 C CA . GLY A 1 204 ? 8.279 2.929 -12.445 1.00 44.03 204 GLY A CA 1
ATOM 1691 C C . GLY A 1 204 ? 7.169 2.927 -11.393 1.00 44.03 204 GLY A C 1
ATOM 1692 O O . GLY A 1 204 ? 6.800 4.009 -10.955 1.00 44.03 204 GLY A O 1
ATOM 1693 N N . PHE A 1 205 ? 6.602 1.771 -11.042 1.00 49.78 205 PHE A N 1
ATOM 1694 C CA . PHE A 1 205 ? 5.486 1.651 -10.089 1.00 49.78 205 PHE A CA 1
ATOM 1695 C C . PHE A 1 205 ? 5.777 0.573 -9.084 1.00 49.78 205 PHE A C 1
ATOM 1697 O O . PHE A 1 205 ? 5.998 -0.540 -9.531 1.00 49.78 205 PHE A O 1
ATOM 1704 N N . ALA A 1 206 ? 5.752 0.901 -7.794 1.00 46.62 206 ALA A N 1
ATOM 1705 C CA . ALA A 1 206 ? 5.837 -0.064 -6.705 1.00 46.62 206 ALA A CA 1
ATOM 1706 C C . ALA A 1 206 ? 4.446 -0.634 -6.406 1.00 46.62 206 ALA A C 1
ATOM 1708 O O . ALA A 1 206 ? 3.500 0.132 -6.255 1.00 46.62 206 ALA A O 1
ATOM 1709 N N . PHE A 1 207 ? 4.343 -1.961 -6.337 1.00 51.69 207 PHE A N 1
ATOM 1710 C CA . PHE A 1 207 ? 3.115 -2.699 -6.034 1.00 51.69 207 PHE A CA 1
ATOM 1711 C C . PHE A 1 207 ? 3.147 -3.171 -4.587 1.00 51.69 207 PHE A C 1
ATOM 1713 O O . PHE A 1 207 ? 4.178 -3.634 -4.114 1.00 51.69 207 PHE A O 1
ATOM 1720 N N . TYR A 1 208 ? 2.019 -3.109 -3.892 1.00 50.84 208 TYR A N 1
ATOM 1721 C CA . TYR A 1 208 ? 1.882 -3.724 -2.577 1.00 50.84 208 TYR A CA 1
ATOM 1722 C C . TYR A 1 208 ? 0.549 -4.438 -2.552 1.00 50.84 208 TYR A C 1
ATOM 1724 O O . TYR A 1 208 ? -0.499 -3.808 -2.665 1.00 50.84 208 TYR A O 1
ATOM 1732 N N . ASN A 1 209 ? 0.608 -5.763 -2.487 1.00 43.00 209 ASN A N 1
ATOM 1733 C CA . ASN A 1 209 ? -0.568 -6.608 -2.490 1.00 43.00 209 ASN A CA 1
ATOM 1734 C C . ASN A 1 209 ? -0.724 -7.202 -1.090 1.00 43.00 209 ASN A C 1
ATOM 1736 O O . ASN A 1 209 ? 0.042 -8.086 -0.699 1.00 43.00 209 ASN A O 1
ATOM 1740 N N . LYS A 1 210 ? -1.666 -6.669 -0.307 1.00 39.53 210 LYS A N 1
ATOM 1741 C CA . LYS A 1 210 ? -2.009 -7.242 0.995 1.00 39.53 210 LYS A CA 1
ATOM 1742 C C . LYS A 1 210 ? -3.128 -8.253 0.783 1.00 39.53 210 LYS A C 1
ATOM 1744 O O . LYS A 1 210 ? -4.259 -7.878 0.490 1.00 39.53 210 LYS A O 1
ATOM 1749 N N . LYS A 1 211 ? -2.795 -9.530 0.958 1.00 40.00 211 LYS A N 1
ATOM 1750 C CA . LYS A 1 211 ? -3.761 -10.625 1.052 1.00 40.00 211 LYS A CA 1
ATOM 1751 C C . LYS A 1 211 ? -4.735 -10.327 2.199 1.00 40.00 211 LYS A C 1
ATOM 1753 O O . LYS A 1 211 ? -4.294 -10.098 3.326 1.00 40.00 211 LYS A O 1
ATOM 1758 N N . HIS A 1 212 ? -6.037 -10.325 1.921 1.00 37.91 212 HIS A N 1
ATOM 1759 C CA . HIS A 1 212 ? -7.045 -10.425 2.973 1.00 37.91 212 HIS A CA 1
ATOM 1760 C C . HIS A 1 212 ? -7.052 -11.890 3.431 1.00 37.91 212 HIS A C 1
ATOM 1762 O O . HIS A 1 212 ? -7.383 -12.779 2.648 1.00 37.91 212 HIS A O 1
ATOM 1768 N N . GLU A 1 213 ? -6.575 -12.165 4.643 1.00 33.47 213 GLU A N 1
ATOM 1769 C CA . GLU A 1 213 ? -6.846 -13.445 5.300 1.00 33.47 213 GLU A CA 1
ATOM 1770 C C . GLU A 1 213 ? -8.146 -13.282 6.089 1.00 33.47 213 GLU A C 1
ATOM 1772 O O . GLU A 1 213 ? -8.313 -12.285 6.794 1.00 33.47 213 GLU A O 1
ATOM 1777 N N . ASP A 1 214 ? -9.081 -14.206 5.861 1.00 35.84 214 ASP A N 1
ATOM 1778 C CA . ASP A 1 214 ? -10.342 -14.331 6.602 1.00 35.84 214 ASP A CA 1
ATOM 1779 C C . ASP A 1 214 ? -10.107 -14.729 8.069 1.00 35.84 214 ASP A C 1
ATOM 1781 O O . ASP A 1 214 ? -9.202 -15.562 8.324 1.00 35.84 214 ASP A O 1
#

Secondary structure (DSSP, 8-state):
--SHHHHHHHHHHHHHHHHHHHHHHHHHHHHHHHHHHHHHHHHHHHHHHHHHHHHHHHHHHHHHHHHHHHHHHHHHHHT-HHHHHHHT--SPPTTSHHHHHHHHHHHHHHHHHS--TT-----EEEETTTTEEEETTEEEE-HHHHHHHHEEETT--HHHHHHHHHH-SS-EEEEEEEEEETTEEEEEEEEE---EETTTEE---B--B-----

Sequence (214 aa):
MYNEKKKGFLTKKVFFRFLFQFVIFLLLPVIFALNLFLTSAQLAKQSCIDSSLISLRHVRDEFDNYINALDQIATQLMFEPKLNKVATIRKPQYGSRQVYYIQEFGEELKAKMSPSAQVDTNFVLLLKNASAAYYRDNVVFDLEFYYDKFLNYHDYTYQEWLDIVFGNSHPFFIPESRVLYEGVNISAMTYVFPIVTGYGGKEGFAFYNKKHED

Solvent-accessible surface area (backbone atoms only — not comparable to full-atom values): 11937 Å² total; per-residue (Å²): 137,79,67,64,69,56,55,60,52,51,52,52,52,52,51,52,54,55,52,49,52,52,50,53,64,57,44,53,62,51,54,52,51,50,53,50,49,53,51,51,52,51,51,52,52,51,52,52,52,52,51,52,52,52,52,53,50,50,55,46,54,53,48,53,51,49,52,52,50,51,52,51,53,54,51,55,51,54,69,33,69,65,52,50,58,50,60,62,41,60,58,62,56,90,92,36,74,60,48,52,53,48,51,55,49,50,57,50,48,43,69,72,62,50,69,57,99,85,49,93,70,68,42,31,40,37,30,63,53,39,28,27,30,39,46,81,95,44,75,39,77,40,49,64,59,40,29,78,62,42,45,37,48,78,92,46,56,73,68,55,45,49,47,59,66,65,67,49,84,60,69,46,68,48,70,75,41,57,29,32,48,72,81,41,81,41,63,33,45,36,43,42,40,60,31,69,40,97,72,84,50,64,44,32,35,49,38,44,68,60,76,76,78,133

Foldseek 3Di:
DPPPVVVVVVVVVVVVVVVVVVVVVVVVVVVVVVVVVVVVVVVVVVVVVVVVVVVVVVVVVLVVVLVVVVVVLLVVVLPDPLNLVLLPDAQDDPPDVSVVSVLVVLVVNLVVVVDPPSAPFQKWKARPRNCWINGNNDIDRHVQCCQVAAKDFPVDDSVRVVCVQQVDDAKDKDPFGFICGNNDTATFIWIWGWRDHPPDDIGITITGGDGDDD